Protein AF-X0XI39-F1 (afdb_monomer_lite)

pLDDT: mean 71.96, std 22.06, range [30.84, 98.38]

Secondary structure (DSSP, 8-state):
-HHHIIIIIHHHHHHHHHHHHHHHHHHHHHHHHHHS------------------------TTGGGS---------------GGGGSSS--TTTTTTTT----TT-----PPP--------------------S------------TTEE-STT--EE-SEEEEEEE-SGGGGGGHHHHHHHHHHHHHHS-TTSEEEEEEEEE--STT-PEEEEES-SS-EE--HHHHHHHHHHHHT----S---GGG--

Foldseek 3Di:
DVVVCVVPVVVVVVVVVVVVVVVVVVVVVVCVVVVPDCPVPPPPPPPPPDPPDVPPPDDDVCVVVVVPVPPVPVPPPPPPPCVVVVDDDDVVVVVPPPPPDDPPDDDDDDDDDDDDDDDDDDDDDDDDDDDDDDDDDPPPDPDPPQAWADAPPDTDHDQEEEAEEELEPVCQVVLVVVLVRVLVRLVRHDQRGWYKYKYWYFQQPPVRDIDIDILDPDTHGSDPVSSVSVNVVSVPDHRHHHDDPVPVD

Radius of gyration: 29.79 Å; chains: 1; bounding box: 85×68×78 Å

Structure (mmCIF, N/CA/C/O backbone):
data_AF-X0XI39-F1
#
_entry.id   AF-X0XI39-F1
#
loop_
_atom_site.group_PDB
_atom_site.id
_atom_site.type_symbol
_atom_site.label_atom_id
_atom_site.label_alt_id
_atom_site.label_comp_id
_atom_site.label_asym_id
_atom_site.label_entity_id
_atom_site.label_seq_id
_atom_site.pdbx_PDB_ins_code
_atom_site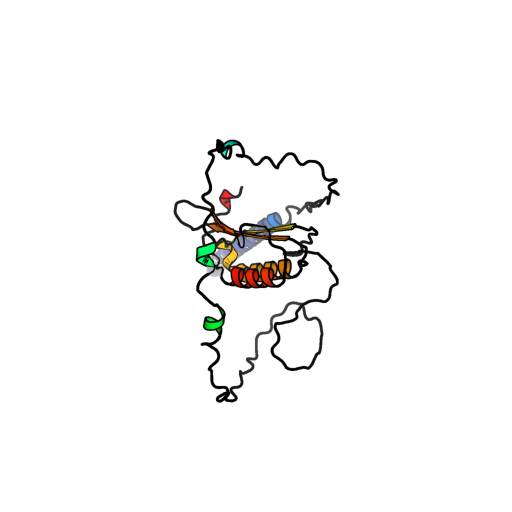.Cartn_x
_atom_site.Cartn_y
_atom_site.Cartn_z
_atom_site.occupancy
_atom_site.B_iso_or_equiv
_atom_site.auth_seq_id
_atom_site.auth_comp_id
_atom_site.auth_asym_id
_atom_site.auth_atom_id
_atom_site.pdbx_PDB_model_num
ATOM 1 N N . TYR A 1 1 ? 44.588 -16.124 -50.794 1.00 80.12 1 TYR A N 1
ATOM 2 C CA . TYR A 1 1 ? 44.689 -16.189 -49.322 1.00 80.12 1 TYR A CA 1
ATOM 3 C C . TYR A 1 1 ? 44.607 -14.802 -48.668 1.00 80.12 1 TYR A C 1
ATOM 5 O O . TYR A 1 1 ? 43.645 -14.552 -47.959 1.00 80.12 1 TYR A O 1
ATOM 13 N N . ILE A 1 2 ? 45.507 -13.855 -48.981 1.00 90.25 2 ILE A N 1
ATOM 14 C CA . ILE A 1 2 ? 45.546 -12.505 -48.362 1.00 90.25 2 ILE A CA 1
ATOM 15 C C . ILE A 1 2 ? 44.236 -11.701 -48.511 1.00 90.25 2 ILE A C 1
ATOM 17 O O . ILE A 1 2 ? 43.760 -11.110 -47.549 1.00 90.25 2 ILE A O 1
ATOM 21 N N . ARG A 1 3 ? 43.596 -11.725 -49.689 1.00 88.12 3 ARG A N 1
ATOM 22 C CA . ARG A 1 3 ? 42.302 -11.048 -49.915 1.00 88.12 3 ARG A CA 1
ATOM 23 C C . ARG A 1 3 ? 41.178 -11.566 -49.011 1.00 88.12 3 ARG A C 1
ATOM 25 O O . ARG A 1 3 ? 40.419 -10.774 -48.474 1.00 88.12 3 ARG A O 1
ATOM 32 N N . TRP A 1 4 ? 41.091 -12.883 -48.825 1.00 91.69 4 TRP A N 1
ATOM 33 C CA . TRP A 1 4 ? 40.069 -13.495 -47.970 1.00 91.69 4 TRP A CA 1
ATOM 34 C C . TRP A 1 4 ? 40.275 -13.104 -46.502 1.00 91.69 4 TRP A C 1
ATOM 36 O O . TRP A 1 4 ? 39.329 -12.728 -45.816 1.00 91.69 4 TRP A O 1
ATOM 46 N N . LEU A 1 5 ? 41.535 -13.084 -46.061 1.00 90.19 5 LEU A N 1
ATOM 47 C CA . LEU A 1 5 ? 41.907 -12.679 -44.710 1.00 90.19 5 LEU A CA 1
ATOM 48 C C . LEU A 1 5 ? 41.582 -11.201 -44.430 1.00 90.19 5 LEU A C 1
ATOM 50 O O . LEU A 1 5 ? 41.090 -10.886 -43.352 1.00 90.19 5 LEU A O 1
ATOM 54 N N . MET A 1 6 ? 41.772 -10.305 -45.405 1.00 92.75 6 MET A N 1
ATOM 55 C CA . MET A 1 6 ? 41.402 -8.891 -45.249 1.00 92.75 6 MET A CA 1
ATOM 56 C C . MET A 1 6 ? 39.886 -8.662 -45.246 1.00 92.75 6 MET A C 1
ATOM 58 O O . MET A 1 6 ? 39.400 -7.877 -44.438 1.00 92.75 6 MET A O 1
ATOM 62 N N . HIS A 1 7 ? 39.129 -9.346 -46.109 1.00 93.31 7 HIS A N 1
ATOM 63 C CA . HIS A 1 7 ? 37.682 -9.123 -46.207 1.00 93.31 7 HIS A CA 1
ATOM 64 C C . HIS A 1 7 ? 36.876 -9.777 -45.082 1.00 93.31 7 HIS A C 1
ATOM 66 O O . HIS A 1 7 ? 35.808 -9.271 -44.758 1.00 93.31 7 HIS A O 1
ATOM 72 N N . LEU A 1 8 ? 37.367 -10.867 -44.483 1.00 94.12 8 LEU A N 1
ATOM 73 C CA . LEU A 1 8 ? 36.652 -11.564 -43.409 1.00 94.12 8 LEU A CA 1
ATOM 74 C C . LEU A 1 8 ? 37.258 -11.303 -42.023 1.00 94.12 8 LEU A C 1
ATOM 76 O O . LEU A 1 8 ? 36.530 -11.083 -41.059 1.00 94.12 8 LEU A O 1
ATOM 80 N N . GLY A 1 9 ? 38.589 -11.301 -41.919 1.00 94.00 9 GLY A N 1
ATOM 81 C CA . GLY A 1 9 ? 39.289 -11.194 -40.639 1.00 94.00 9 GLY A CA 1
ATOM 82 C C . GLY A 1 9 ? 39.138 -9.822 -39.993 1.00 94.00 9 GLY A C 1
ATOM 83 O O . GLY A 1 9 ? 38.834 -9.733 -38.806 1.00 94.00 9 GLY A O 1
ATOM 84 N N . VAL A 1 10 ? 39.299 -8.749 -40.771 1.00 94.94 10 VAL A N 1
ATOM 85 C CA . VAL A 1 10 ? 39.196 -7.372 -40.264 1.00 94.94 10 VAL A CA 1
ATOM 86 C C . VAL A 1 10 ? 37.808 -7.063 -39.682 1.00 94.94 10 VAL A C 1
ATOM 88 O O . VAL A 1 10 ? 37.757 -6.690 -38.509 1.00 94.94 10 VAL A O 1
ATOM 91 N N . PRO A 1 11 ? 36.678 -7.249 -40.399 1.00 96.56 11 PRO A N 1
ATOM 92 C CA . PRO A 1 11 ? 35.364 -6.941 -39.829 1.00 96.56 11 PRO A CA 1
ATOM 93 C C . PRO A 1 11 ? 35.007 -7.844 -38.644 1.00 96.56 11 PRO A C 1
ATOM 95 O O . PRO A 1 11 ? 34.415 -7.363 -37.679 1.00 96.56 11 PRO A O 1
ATOM 98 N N . LEU A 1 12 ? 35.416 -9.120 -38.663 1.00 96.56 12 LEU A N 1
ATOM 99 C CA . LEU A 1 12 ? 35.214 -10.024 -37.529 1.00 96.56 12 LEU A CA 1
ATOM 100 C C . LEU A 1 12 ? 35.964 -9.533 -36.283 1.00 96.56 12 LEU A C 1
ATOM 102 O O . LEU A 1 12 ? 35.394 -9.495 -35.195 1.00 96.56 12 LEU A O 1
ATOM 106 N N . SER A 1 13 ? 37.217 -9.107 -36.449 1.00 95.88 13 SER A N 1
ATOM 107 C CA . SER A 1 13 ? 38.059 -8.623 -35.347 1.00 95.88 13 SER A CA 1
ATOM 108 C C . SER A 1 13 ? 37.501 -7.330 -34.749 1.00 95.88 13 SER A C 1
ATOM 110 O O . SER A 1 13 ? 37.429 -7.190 -33.529 1.00 95.88 13 SER A O 1
ATOM 112 N N . VAL A 1 14 ? 37.040 -6.410 -35.605 1.00 97.19 14 VAL A N 1
ATOM 113 C CA . VAL A 1 14 ? 36.366 -5.174 -35.180 1.00 97.19 14 VAL A CA 1
ATOM 114 C C . VAL A 1 14 ? 35.073 -5.493 -34.429 1.00 97.19 14 VAL A C 1
ATOM 116 O O . VAL A 1 14 ? 34.860 -4.962 -33.342 1.00 97.19 14 VAL A O 1
ATOM 119 N N . SER A 1 15 ? 34.241 -6.398 -34.954 1.00 97.31 15 SER A N 1
ATOM 120 C CA . SER A 1 15 ? 32.991 -6.805 -34.302 1.00 97.31 15 SER A CA 1
ATOM 121 C C . SER A 1 15 ? 33.239 -7.387 -32.910 1.00 97.31 15 SER A C 1
ATOM 123 O O . SER A 1 15 ? 32.591 -6.974 -31.948 1.00 97.31 15 SER A O 1
ATOM 125 N N . ILE A 1 16 ? 34.205 -8.302 -32.774 1.00 97.88 16 ILE A N 1
ATOM 126 C CA . ILE A 1 16 ? 34.577 -8.881 -31.476 1.00 97.88 16 ILE A CA 1
ATOM 127 C C . ILE A 1 16 ? 35.056 -7.780 -30.519 1.00 97.88 16 ILE A C 1
ATOM 129 O O . ILE A 1 16 ? 34.603 -7.731 -29.376 1.00 97.88 16 ILE A O 1
ATOM 133 N N . GLY A 1 17 ? 35.902 -6.858 -30.990 1.00 97.75 17 GLY A N 1
ATOM 134 C CA . GLY A 1 17 ? 36.392 -5.736 -30.186 1.00 97.75 17 GLY A CA 1
ATOM 135 C C . GLY A 1 17 ? 35.272 -4.841 -29.645 1.00 97.75 17 GLY A C 1
ATOM 136 O O . GLY A 1 17 ? 35.273 -4.503 -28.461 1.00 97.75 17 GLY A O 1
ATOM 137 N N . VAL A 1 18 ? 34.277 -4.515 -30.477 1.00 98.19 18 VAL A N 1
ATOM 138 C CA . VAL A 1 18 ? 33.109 -3.714 -30.068 1.00 98.19 18 VAL A CA 1
ATOM 139 C C . VAL A 1 18 ? 32.298 -4.423 -28.981 1.00 98.19 18 VAL A C 1
ATOM 141 O O . VAL A 1 18 ? 31.927 -3.795 -27.991 1.00 98.19 18 VAL A O 1
ATOM 144 N N . HIS A 1 19 ? 32.056 -5.729 -29.120 1.00 98.00 19 HIS A N 1
ATOM 145 C CA . HIS A 1 19 ? 31.280 -6.479 -28.129 1.00 98.00 19 HIS A CA 1
ATOM 146 C C . HIS A 1 19 ? 32.016 -6.597 -26.793 1.00 98.00 19 HIS A C 1
ATOM 148 O O . HIS A 1 19 ? 31.404 -6.399 -25.746 1.00 98.00 19 HIS A O 1
ATOM 154 N N . VAL A 1 20 ? 33.327 -6.859 -26.810 1.00 98.00 20 VAL A N 1
ATOM 155 C CA . VAL A 1 20 ? 34.139 -6.916 -25.583 1.00 98.00 20 VAL A CA 1
ATOM 156 C C . VAL A 1 20 ? 34.113 -5.572 -24.849 1.00 98.00 20 VAL A C 1
ATOM 158 O O . VAL A 1 20 ? 33.917 -5.546 -23.634 1.00 98.00 20 VAL A O 1
ATOM 161 N N . LEU A 1 21 ? 34.234 -4.455 -25.576 1.00 97.88 21 LEU A N 1
ATOM 162 C CA . LEU A 1 21 ? 34.123 -3.114 -24.994 1.00 97.88 21 LEU A CA 1
ATOM 163 C C . LEU A 1 21 ? 32.738 -2.847 -24.396 1.00 97.88 21 LEU A C 1
ATOM 165 O O . LEU A 1 21 ? 32.645 -2.319 -23.288 1.00 97.88 21 LEU A O 1
ATOM 169 N N . LEU A 1 22 ? 31.668 -3.236 -25.093 1.00 97.62 22 LEU A N 1
ATOM 170 C CA . LEU A 1 22 ? 30.298 -3.074 -24.607 1.00 97.62 22 LEU A CA 1
ATOM 171 C C . LEU A 1 22 ? 30.056 -3.879 -23.320 1.00 97.62 22 LEU A C 1
ATOM 173 O O . LEU A 1 22 ? 29.522 -3.341 -22.351 1.00 97.62 22 LEU A O 1
ATOM 177 N N . PHE A 1 23 ? 30.502 -5.137 -23.275 1.00 97.62 23 PHE A N 1
ATOM 178 C CA . PHE A 1 23 ? 30.409 -5.969 -22.073 1.00 97.62 23 PHE A CA 1
ATOM 179 C C . PHE A 1 23 ? 31.204 -5.385 -20.902 1.00 97.62 23 PHE A C 1
ATOM 181 O O . PHE A 1 23 ? 30.680 -5.318 -19.790 1.00 97.62 23 PHE A O 1
ATOM 188 N N . ALA A 1 24 ? 32.431 -4.912 -21.138 1.00 97.12 24 ALA A N 1
ATOM 189 C CA . ALA A 1 24 ? 33.240 -4.270 -20.102 1.00 97.12 24 ALA A CA 1
ATOM 190 C C . ALA A 1 24 ? 32.570 -2.996 -19.558 1.00 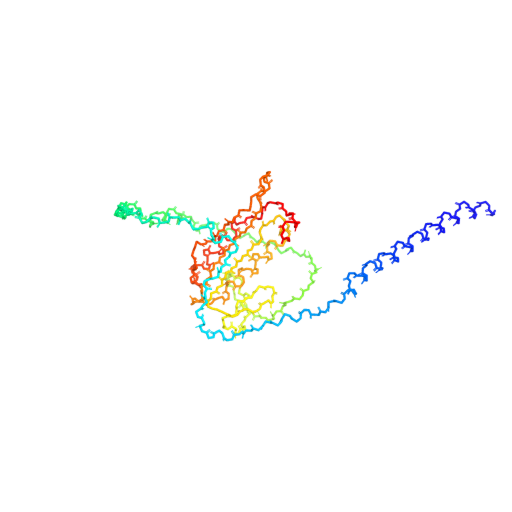97.12 24 ALA A C 1
ATOM 192 O O . ALA A 1 24 ? 32.535 -2.781 -18.346 1.00 97.12 24 ALA A O 1
ATOM 193 N N . PHE A 1 25 ? 31.983 -2.180 -20.437 1.00 97.62 25 PHE A N 1
ATOM 194 C CA . PHE A 1 25 ? 31.249 -0.979 -20.044 1.00 97.62 25 PHE A CA 1
ATOM 195 C C . PHE A 1 25 ? 30.010 -1.304 -19.197 1.00 97.62 25 PHE A C 1
ATOM 197 O O . PHE A 1 25 ? 29.793 -0.678 -18.159 1.00 97.62 25 PHE A O 1
ATOM 204 N N . LEU A 1 26 ? 29.217 -2.303 -19.597 1.00 96.56 26 LEU A N 1
ATOM 205 C CA . LEU A 1 26 ? 28.042 -2.744 -18.838 1.00 96.56 26 LEU A CA 1
ATOM 206 C C . LEU A 1 26 ? 28.424 -3.340 -17.479 1.00 96.56 26 LEU A C 1
ATOM 208 O O . LEU A 1 26 ? 27.746 -3.072 -16.486 1.00 96.56 26 LEU A O 1
ATOM 212 N N . ALA A 1 27 ? 29.522 -4.095 -17.410 1.00 95.75 27 ALA A N 1
ATOM 213 C CA . ALA A 1 27 ? 30.044 -4.627 -16.155 1.00 95.75 27 ALA A CA 1
ATOM 214 C C . ALA A 1 27 ? 30.489 -3.501 -15.208 1.00 95.75 27 ALA A C 1
ATOM 216 O O . ALA A 1 27 ? 30.110 -3.507 -14.039 1.00 95.75 27 ALA A O 1
ATOM 217 N N . LEU A 1 28 ? 31.210 -2.495 -15.717 1.00 95.81 28 LEU A N 1
ATOM 218 C CA . LEU A 1 28 ? 31.608 -1.311 -14.946 1.00 95.81 28 LEU A CA 1
ATOM 219 C C . LEU A 1 28 ? 30.397 -0.521 -14.437 1.00 95.81 28 LEU A C 1
ATOM 221 O O . LEU A 1 28 ? 30.361 -0.138 -13.270 1.00 95.81 28 LEU A O 1
ATOM 225 N N . ARG A 1 29 ? 29.385 -0.306 -15.284 1.00 94.69 29 ARG A N 1
ATOM 226 C CA . ARG A 1 29 ? 28.146 0.378 -14.883 1.00 94.69 29 ARG A CA 1
ATOM 227 C C . ARG A 1 29 ? 27.365 -0.404 -13.836 1.00 94.69 29 ARG A C 1
ATOM 229 O O . ARG A 1 29 ? 26.907 0.188 -12.867 1.00 94.69 29 ARG A O 1
ATOM 236 N N . SER A 1 30 ? 27.263 -1.720 -13.997 1.00 91.38 30 SER A N 1
ATOM 237 C CA . SER A 1 30 ? 26.616 -2.587 -13.008 1.00 91.38 30 SER A CA 1
ATOM 238 C C . SER A 1 30 ? 27.372 -2.539 -11.681 1.00 91.38 30 SER A C 1
ATOM 240 O O . SER A 1 30 ? 26.764 -2.354 -10.633 1.00 91.38 30 SER A O 1
ATOM 242 N N . TRP A 1 31 ? 28.707 -2.599 -11.716 1.00 91.75 31 TRP A N 1
ATOM 243 C CA . TRP A 1 31 ? 29.532 -2.465 -10.518 1.00 91.75 31 TRP A CA 1
ATOM 244 C C . TRP A 1 31 ? 29.345 -1.113 -9.831 1.00 91.75 31 TRP A C 1
ATOM 246 O O . TRP A 1 31 ? 29.318 -1.068 -8.613 1.00 91.75 31 TRP A O 1
ATOM 256 N N . GLN A 1 32 ? 29.184 -0.006 -10.558 1.00 89.75 32 GLN A N 1
ATOM 257 C CA . GLN A 1 32 ? 28.913 1.295 -9.930 1.00 89.75 32 GLN A CA 1
ATOM 258 C C . GLN A 1 32 ? 27.580 1.317 -9.173 1.00 89.75 32 GLN A C 1
ATOM 260 O O . GLN A 1 32 ? 27.495 1.949 -8.126 1.00 89.75 32 GLN A O 1
ATOM 265 N N . VAL A 1 33 ? 26.566 0.605 -9.671 1.00 84.75 33 VAL A N 1
ATOM 266 C CA . VAL A 1 33 ? 25.262 0.489 -9.001 1.00 84.75 33 VAL A CA 1
ATOM 267 C C . VAL A 1 33 ? 25.350 -0.389 -7.750 1.00 84.75 33 VAL A C 1
ATOM 269 O O . VAL A 1 33 ? 24.736 -0.065 -6.743 1.00 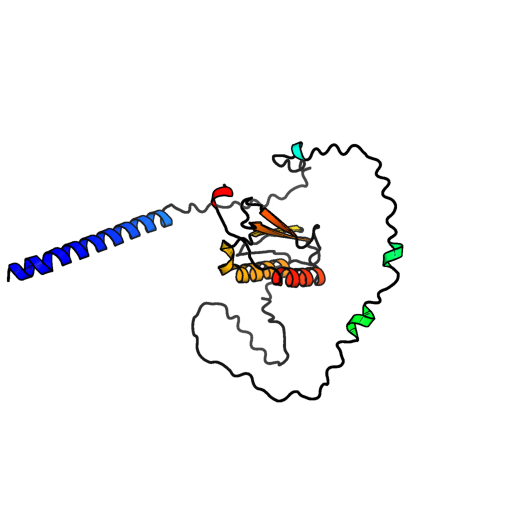84.75 33 VAL A O 1
ATOM 272 N N . PHE A 1 34 ? 26.123 -1.478 -7.790 1.00 81.44 34 PHE A N 1
ATOM 273 C CA . PHE A 1 34 ? 26.242 -2.410 -6.657 1.00 81.44 34 PHE A CA 1
ATOM 274 C C . PHE A 1 34 ? 27.358 -2.065 -5.660 1.00 81.44 34 PHE A C 1
ATOM 276 O O . PHE A 1 34 ? 27.317 -2.494 -4.512 1.00 81.44 34 PHE A O 1
ATOM 283 N N . GLY A 1 35 ? 28.388 -1.359 -6.116 1.00 78.06 35 GLY A N 1
ATOM 284 C CA . GLY A 1 35 ? 29.613 -1.048 -5.380 1.00 78.06 35 GLY A CA 1
ATOM 285 C C . GLY A 1 35 ? 29.630 0.351 -4.777 1.00 78.06 35 GLY A C 1
ATOM 286 O O . GLY A 1 35 ? 30.525 0.645 -3.987 1.00 78.06 35 GLY A O 1
ATOM 287 N N . GLY A 1 36 ? 28.650 1.202 -5.106 1.00 75.44 36 GLY A N 1
ATOM 288 C CA . GLY A 1 36 ? 28.244 2.258 -4.188 1.00 75.44 36 GLY A CA 1
ATOM 289 C C . GLY A 1 36 ? 27.765 1.546 -2.939 1.00 75.44 36 GLY A C 1
ATOM 290 O O . GLY A 1 36 ? 26.687 0.961 -2.957 1.00 75.44 36 GLY A O 1
ATOM 291 N N . GLY A 1 37 ? 28.641 1.463 -1.936 1.00 57.31 37 GLY A N 1
ATOM 292 C CA . GLY A 1 37 ? 28.355 0.773 -0.697 1.00 57.31 37 GLY A CA 1
ATOM 293 C C . GLY A 1 37 ? 26.983 1.216 -0.233 1.00 57.31 37 GLY A C 1
ATOM 294 O O . GLY A 1 37 ? 26.764 2.395 0.028 1.00 57.31 37 GLY A O 1
ATOM 295 N N . LEU A 1 38 ? 26.066 0.259 -0.152 1.00 55.28 38 LEU A N 1
ATOM 296 C CA . LEU A 1 38 ? 25.065 0.319 0.884 1.00 55.28 38 LEU A CA 1
ATOM 297 C C . LEU A 1 38 ? 25.903 0.298 2.166 1.00 55.28 38 LEU A C 1
ATOM 299 O O . LEU A 1 38 ? 26.181 -0.773 2.703 1.00 55.28 38 LEU A O 1
ATOM 303 N N . GLU A 1 39 ? 26.393 1.465 2.610 1.00 58.81 39 GLU A N 1
ATOM 304 C CA . GLU A 1 39 ? 26.408 1.699 4.044 1.00 58.81 39 GLU A CA 1
ATOM 305 C C . GLU A 1 39 ? 25.004 1.266 4.442 1.00 58.81 39 GLU A C 1
ATOM 307 O O . GLU A 1 39 ? 24.038 1.782 3.867 1.00 58.81 39 GLU A O 1
ATOM 312 N N . PRO A 1 40 ? 24.857 0.179 5.218 1.00 56.81 40 PRO A N 1
ATOM 313 C CA . PRO A 1 40 ? 23.564 -0.085 5.789 1.00 56.81 40 PRO A CA 1
ATOM 314 C C . PRO A 1 40 ? 23.260 1.214 6.514 1.00 56.81 40 PRO A C 1
ATOM 316 O O . PRO A 1 40 ? 23.933 1.528 7.492 1.00 56.81 40 PRO A O 1
ATOM 319 N N . ASP A 1 41 ? 22.337 2.008 5.969 1.00 49.78 41 ASP A N 1
ATOM 320 C CA . ASP A 1 41 ? 21.613 2.971 6.764 1.00 49.78 41 ASP A CA 1
ATOM 321 C C . ASP A 1 41 ? 21.070 2.088 7.880 1.00 49.78 41 ASP A C 1
ATOM 323 O O . ASP A 1 41 ? 20.123 1.313 7.697 1.00 49.78 41 ASP A O 1
ATOM 327 N N . GLU A 1 42 ? 21.793 2.060 8.999 1.00 43.56 42 GLU A N 1
ATOM 328 C CA . GLU A 1 42 ? 21.267 1.604 10.256 1.00 43.56 42 GLU A CA 1
ATOM 329 C C . GLU A 1 42 ? 20.111 2.561 10.471 1.00 43.56 42 GLU A C 1
ATOM 331 O O . GLU A 1 42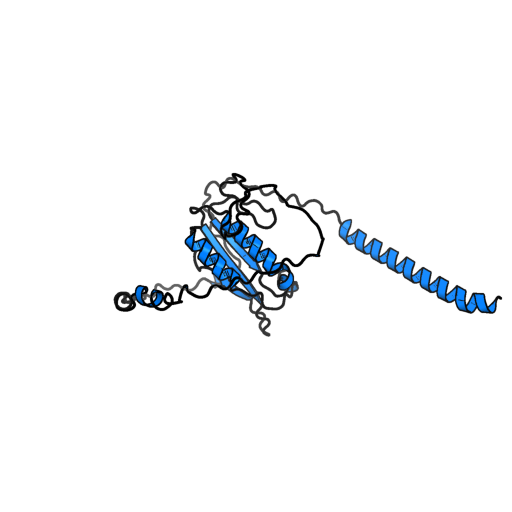 ? 20.264 3.678 10.955 1.00 43.56 42 GLU A O 1
ATOM 336 N N . TYR A 1 43 ? 18.939 2.145 9.998 1.00 52.91 43 TYR A N 1
ATOM 337 C CA . TYR A 1 43 ? 17.689 2.692 10.451 1.00 52.91 43 TYR A CA 1
ATOM 338 C C . TYR A 1 43 ? 17.658 2.334 11.930 1.00 52.91 43 TYR A C 1
ATOM 340 O O . TYR A 1 43 ? 17.180 1.266 12.325 1.00 52.91 43 TYR A O 1
ATOM 348 N N . GLU A 1 44 ? 18.260 3.199 12.739 1.00 37.47 44 GLU A N 1
ATOM 349 C CA . GLU A 1 44 ? 18.098 3.210 14.172 1.00 37.47 44 GLU A CA 1
ATOM 350 C C . GLU A 1 44 ? 16.633 3.574 14.393 1.00 37.47 44 GLU A C 1
ATOM 352 O O . GLU A 1 44 ? 16.225 4.731 14.461 1.00 37.47 44 GLU A O 1
ATOM 357 N N . VAL A 1 45 ? 15.792 2.541 14.379 1.00 49.47 45 VAL A N 1
ATOM 358 C CA . VAL A 1 45 ? 14.419 2.632 14.848 1.00 49.47 45 VAL A CA 1
ATOM 359 C C . VAL A 1 45 ? 14.532 2.734 16.362 1.00 49.47 45 VAL A C 1
ATOM 361 O O . VAL A 1 45 ? 14.382 1.746 17.082 1.00 49.47 45 VAL A O 1
ATOM 364 N N . GLU A 1 46 ? 14.871 3.928 16.842 1.00 55.09 46 GLU A N 1
ATOM 365 C CA . GLU A 1 46 ? 14.770 4.263 18.250 1.00 55.09 46 GLU A CA 1
ATOM 366 C C . GLU A 1 46 ? 13.277 4.256 18.586 1.00 55.09 46 GLU A C 1
ATOM 368 O O . GLU A 1 46 ? 12.526 5.186 18.291 1.00 55.09 46 GLU A O 1
ATOM 373 N N . ILE A 1 47 ? 12.811 3.146 19.155 1.00 54.03 47 ILE A N 1
ATOM 374 C CA . ILE A 1 47 ? 11.515 3.102 19.822 1.00 54.03 47 ILE A CA 1
ATOM 375 C C . ILE A 1 47 ? 11.720 3.868 21.125 1.00 54.03 47 ILE A C 1
ATOM 377 O O . ILE A 1 47 ? 12.004 3.279 22.166 1.00 54.03 47 ILE A O 1
ATOM 381 N N . THR A 1 48 ? 11.658 5.196 21.057 1.00 47.38 48 THR A N 1
ATOM 382 C CA . THR A 1 48 ? 11.653 6.018 22.259 1.00 47.38 48 THR A CA 1
ATOM 383 C C . THR A 1 48 ? 10.385 5.657 23.025 1.00 47.38 48 THR A C 1
ATOM 385 O O . THR A 1 48 ? 9.279 5.792 22.493 1.00 47.38 48 THR A O 1
ATOM 388 N N . ASP A 1 49 ? 10.529 5.180 24.264 1.00 55.03 49 ASP A N 1
ATOM 389 C CA . ASP A 1 49 ? 9.422 5.116 25.215 1.00 55.03 49 ASP A CA 1
ATOM 390 C C . ASP A 1 49 ? 8.923 6.550 25.398 1.00 55.03 49 ASP A C 1
ATOM 392 O O . ASP A 1 49 ? 9.462 7.341 26.179 1.00 55.03 49 ASP A O 1
ATOM 396 N N . ALA A 1 50 ? 7.927 6.921 24.596 1.00 49.34 50 ALA A N 1
ATOM 397 C CA . ALA A 1 50 ? 7.267 8.200 24.688 1.00 49.34 50 ALA A CA 1
ATOM 398 C C . ALA A 1 50 ? 6.537 8.224 26.033 1.00 49.34 50 ALA A C 1
ATOM 400 O O . ALA A 1 50 ? 5.375 7.839 26.155 1.00 49.34 50 ALA A O 1
ATOM 401 N N . THR A 1 51 ? 7.226 8.716 27.064 1.00 61.41 51 THR A N 1
ATOM 402 C CA . THR A 1 51 ? 6.539 9.491 28.095 1.00 61.41 51 THR A CA 1
ATOM 403 C C . THR A 1 51 ? 5.613 10.453 27.347 1.00 61.41 51 THR A C 1
ATOM 405 O O . THR A 1 51 ? 6.091 11.079 26.396 1.00 61.41 51 THR A O 1
ATOM 408 N N . PRO A 1 52 ? 4.305 10.527 27.671 1.00 56.19 52 PRO A N 1
ATOM 409 C CA . PRO A 1 52 ? 3.376 11.444 27.021 1.00 56.19 52 PRO A CA 1
ATOM 410 C C . PRO A 1 52 ? 3.851 12.878 27.253 1.00 56.19 52 PRO A C 1
ATOM 412 O O . PRO A 1 52 ? 3.468 13.546 28.209 1.00 56.19 52 PRO A O 1
ATOM 415 N N . ARG A 1 53 ? 4.778 13.333 26.421 1.00 55.69 53 ARG A N 1
ATOM 416 C CA . ARG A 1 53 ? 5.162 14.723 26.318 1.00 55.69 53 ARG A CA 1
ATOM 417 C C . ARG A 1 53 ? 3.989 15.360 25.599 1.00 55.69 53 ARG A C 1
ATOM 419 O O . ARG A 1 53 ? 3.555 14.815 24.586 1.00 55.69 53 ARG A O 1
ATOM 426 N N . GLU A 1 54 ? 3.444 16.443 26.144 1.00 58.25 54 GLU A N 1
ATOM 427 C CA . GLU A 1 54 ? 2.528 17.306 25.400 1.00 58.25 54 GLU A CA 1
ATOM 428 C C . GLU A 1 54 ? 3.225 17.651 24.088 1.00 58.25 54 GLU A C 1
ATOM 430 O O . GLU A 1 54 ? 4.167 18.442 24.045 1.00 58.25 54 GLU A O 1
ATOM 435 N N . VAL A 1 55 ? 2.853 16.936 23.031 1.00 54.88 55 VAL A N 1
ATOM 436 C CA . VAL A 1 55 ? 3.347 17.207 21.698 1.00 54.88 55 VAL A CA 1
ATOM 437 C C . VAL A 1 55 ? 2.606 18.478 21.331 1.00 54.88 55 VAL A C 1
ATOM 439 O O . VAL A 1 55 ? 1.395 18.431 21.107 1.00 54.88 55 VAL A O 1
ATOM 442 N N . GLU A 1 56 ? 3.299 19.621 21.360 1.00 65.25 56 GLU A N 1
ATOM 443 C CA . GLU A 1 56 ? 2.838 20.798 20.624 1.00 65.25 56 GLU A CA 1
ATOM 444 C C . GLU A 1 56 ? 2.391 20.281 19.258 1.00 65.25 56 GLU A C 1
ATOM 446 O O . GLU A 1 56 ? 3.165 19.591 18.586 1.00 65.25 56 GLU A O 1
ATOM 451 N N . GLY A 1 57 ? 1.111 20.490 18.934 1.00 67.44 57 GLY A N 1
ATOM 452 C CA . GLY A 1 57 ? 0.462 19.878 17.780 1.00 67.44 57 GLY A CA 1
ATOM 453 C C . GLY A 1 57 ? 1.368 19.944 16.558 1.00 67.44 57 GLY A C 1
ATOM 454 O O . GLY A 1 57 ? 2.021 20.955 16.319 1.00 67.44 57 GLY A O 1
ATOM 455 N N . LEU A 1 58 ? 1.466 18.826 15.842 1.00 64.62 58 LEU A N 1
ATOM 456 C CA . LEU A 1 58 ? 2.331 18.661 14.683 1.00 64.62 58 LEU A CA 1
ATOM 457 C C . LEU A 1 58 ? 2.088 19.811 13.686 1.00 64.62 58 LEU A C 1
ATOM 459 O O . LEU A 1 58 ? 1.087 19.807 12.971 1.00 64.62 58 LEU A O 1
ATOM 463 N N . LYS A 1 59 ? 2.983 20.807 13.674 1.00 69.00 59 LYS A N 1
ATOM 464 C CA . LYS A 1 59 ? 2.868 22.000 12.826 1.00 69.00 59 LYS A CA 1
ATOM 465 C C . LYS A 1 59 ? 3.268 21.638 11.406 1.00 69.00 59 LYS A C 1
ATOM 467 O O . LYS A 1 59 ? 4.455 21.548 11.086 1.00 69.00 59 LYS A O 1
ATOM 472 N N . TRP A 1 60 ? 2.285 21.379 10.552 1.00 74.06 60 TRP A N 1
ATOM 473 C CA . TRP A 1 60 ? 2.543 21.084 9.147 1.00 74.06 60 TRP A CA 1
ATOM 474 C C . TRP A 1 60 ? 2.844 22.381 8.378 1.00 74.06 60 TRP A C 1
ATOM 476 O O . TRP A 1 60 ? 2.198 23.405 8.622 1.00 74.06 60 TRP A O 1
ATOM 486 N N . PRO A 1 61 ? 3.791 22.374 7.420 1.00 68.19 61 PRO A N 1
ATOM 487 C CA . PRO A 1 61 ? 4.010 23.512 6.534 1.00 68.19 61 PRO A CA 1
ATOM 488 C C . PRO A 1 61 ? 2.702 23.878 5.816 1.00 68.19 61 PRO A C 1
ATOM 490 O O . PRO A 1 61 ? 2.176 23.082 5.044 1.00 68.19 61 PRO A O 1
ATOM 493 N N . GLY A 1 62 ? 2.161 25.066 6.098 1.00 70.38 62 GLY A N 1
ATOM 494 C CA . GLY A 1 62 ? 0.864 25.512 5.570 1.00 70.38 62 GLY A CA 1
ATOM 495 C C . GLY A 1 62 ? -0.302 25.492 6.565 1.00 70.38 62 GLY A C 1
ATOM 496 O O . GLY A 1 62 ? -1.410 25.823 6.166 1.00 70.38 62 GLY A O 1
ATOM 497 N N . GLU A 1 63 ? -0.085 25.181 7.848 1.00 75.19 63 GLU A N 1
ATOM 498 C CA . GLU A 1 63 ? -1.120 25.276 8.900 1.00 75.19 63 GLU A CA 1
ATOM 499 C C . GLU A 1 63 ? -1.810 26.655 8.937 1.00 75.19 63 GLU A C 1
ATOM 501 O O . GLU A 1 63 ? -3.025 26.738 9.062 1.00 75.19 63 GLU A O 1
ATOM 506 N N . HIS A 1 64 ? -1.061 27.731 8.681 1.00 72.50 64 HIS A N 1
ATOM 507 C CA . HIS A 1 64 ? -1.588 29.098 8.573 1.00 72.50 64 HIS A CA 1
ATOM 508 C C . HIS A 1 64 ? -2.563 29.317 7.401 1.00 72.50 64 HIS A C 1
ATOM 510 O O . HIS A 1 64 ? -3.265 30.321 7.376 1.00 72.50 64 HIS A O 1
ATOM 516 N N . LEU A 1 65 ? -2.604 28.418 6.411 1.00 70.19 65 LEU A N 1
ATOM 517 C CA . LEU A 1 65 ? -3.568 28.478 5.304 1.00 70.19 65 LEU A CA 1
ATOM 518 C C . LEU A 1 65 ? -4.900 27.805 5.659 1.00 70.19 65 LEU A C 1
ATOM 520 O O . LEU A 1 65 ? -5.885 27.994 4.950 1.00 70.19 65 LEU A O 1
ATOM 524 N N . LEU A 1 66 ? -4.920 27.014 6.735 1.00 60.84 66 LEU A N 1
ATOM 525 C CA . LEU A 1 66 ? -6.117 26.405 7.313 1.00 60.84 66 LEU A CA 1
ATOM 526 C C . LEU A 1 66 ? -6.624 27.170 8.536 1.00 60.84 66 LEU A C 1
ATOM 528 O O . LEU A 1 66 ? -7.549 26.691 9.189 1.00 60.84 66 LEU A O 1
ATOM 532 N N . ASP A 1 67 ? -6.079 28.362 8.796 1.00 59.41 67 ASP A N 1
ATOM 533 C CA . ASP A 1 67 ? -6.686 29.372 9.664 1.00 59.41 67 ASP A CA 1
ATOM 534 C C . ASP A 1 67 ? -7.930 29.922 8.942 1.00 59.41 67 ASP A C 1
ATOM 536 O O . ASP A 1 67 ? -8.019 31.067 8.496 1.00 59.41 67 ASP A O 1
ATOM 540 N N . LEU A 1 68 ? -8.876 29.013 8.696 1.00 63.34 68 LEU A N 1
ATOM 541 C CA . LEU A 1 68 ? -10.247 29.349 8.411 1.00 63.34 68 LEU A CA 1
ATOM 542 C C . LEU A 1 68 ? -10.672 30.132 9.640 1.00 63.34 68 LEU A C 1
ATOM 544 O O . LEU A 1 68 ? -10.650 29.586 10.740 1.00 63.34 68 LEU A O 1
ATOM 548 N N . ASP A 1 69 ? -11.001 31.404 9.441 1.00 57.22 69 ASP A N 1
ATOM 549 C CA . ASP A 1 69 ? -11.714 32.215 10.414 1.00 57.22 69 ASP A CA 1
ATOM 550 C C . ASP A 1 69 ? -13.034 31.482 10.683 1.00 57.22 69 ASP A C 1
ATOM 552 O O . ASP A 1 69 ? -14.060 31.732 10.046 1.00 57.22 69 ASP A O 1
ATOM 556 N N . VAL A 1 70 ? -12.986 30.487 11.577 1.00 58.81 70 VAL A N 1
ATOM 557 C CA . VAL A 1 70 ? -14.139 29.916 12.258 1.00 58.81 70 VAL A CA 1
ATOM 558 C C . VAL A 1 70 ? -14.563 31.010 13.224 1.00 58.81 70 VAL A C 1
ATOM 560 O O . VAL A 1 70 ? -14.462 30.890 14.438 1.00 58.81 70 VAL A O 1
ATOM 563 N N . GLN A 1 71 ? -14.994 32.135 12.652 1.00 57.97 71 GLN A N 1
ATOM 564 C CA . GLN A 1 71 ? -15.977 32.978 13.276 1.00 57.97 71 GLN A CA 1
ATOM 565 C C . GLN A 1 71 ? -17.048 31.997 13.712 1.00 57.97 71 GLN A C 1
ATOM 567 O O . GLN A 1 71 ? -17.544 31.235 12.875 1.00 57.97 71 GLN A O 1
ATOM 572 N N . ASP A 1 72 ? -17.301 31.960 15.016 1.00 55.00 72 ASP A N 1
ATOM 573 C CA . ASP A 1 72 ? -18.423 31.282 15.641 1.00 55.00 72 ASP A CA 1
ATOM 574 C C . ASP A 1 72 ? -19.709 31.837 15.009 1.00 55.00 72 ASP A C 1
ATOM 576 O O . ASP A 1 72 ? -20.436 32.649 15.573 1.00 55.00 72 ASP A O 1
ATOM 580 N N . ALA A 1 73 ? -19.961 31.472 13.757 1.00 58.91 73 ALA A N 1
ATOM 581 C CA . ALA A 1 73 ? -21.269 31.493 13.187 1.00 58.91 73 ALA A CA 1
ATOM 582 C C . ALA A 1 73 ? -21.987 30.467 14.042 1.00 58.91 73 ALA A C 1
ATOM 584 O O . ALA A 1 73 ? -21.714 29.268 13.930 1.00 58.91 73 ALA A O 1
ATOM 585 N N . ASP A 1 74 ? -22.832 30.970 14.937 1.00 55.75 74 ASP A N 1
ATOM 586 C CA . ASP A 1 74 ? -23.942 30.253 15.539 1.00 55.75 74 ASP A CA 1
ATOM 587 C C . ASP A 1 74 ? -24.772 29.657 14.393 1.00 55.75 74 ASP A C 1
ATOM 589 O O . ASP A 1 74 ? -25.824 30.154 13.996 1.00 55.75 74 ASP A O 1
ATOM 593 N N . LEU A 1 75 ? -24.239 28.609 13.774 1.00 54.56 75 LEU A N 1
ATOM 594 C CA . LEU A 1 75 ? -24.970 27.723 12.914 1.00 54.56 75 LEU A CA 1
ATOM 595 C C . LEU A 1 75 ? -25.866 26.992 13.899 1.00 54.56 75 LEU A C 1
ATOM 597 O O . LEU A 1 75 ? -25.453 26.014 14.523 1.00 54.56 75 LEU A O 1
ATOM 601 N N . GLU A 1 76 ? -27.076 27.521 14.082 1.00 54.59 76 GLU A N 1
ATOM 602 C CA . GLU A 1 76 ? -28.218 26.744 14.536 1.00 54.59 76 GLU A CA 1
ATOM 603 C C . GLU A 1 76 ? -28.311 25.551 13.584 1.00 54.59 76 GLU A C 1
ATOM 605 O O . GLU A 1 76 ? -28.894 25.611 12.501 1.00 54.59 76 GLU A O 1
ATOM 610 N N . ILE A 1 77 ? -27.619 24.471 13.947 1.00 59.81 77 ILE A N 1
ATOM 611 C CA . ILE A 1 77 ? -27.797 23.175 13.327 1.00 59.81 77 ILE A CA 1
ATOM 612 C C . ILE A 1 77 ? -29.204 22.785 13.741 1.00 59.81 77 ILE A C 1
ATOM 614 O O . ILE A 1 77 ? -29.407 22.263 14.840 1.00 59.81 77 ILE A O 1
ATOM 618 N N . ASP A 1 78 ? -30.167 23.096 12.875 1.00 63.25 78 ASP A N 1
ATOM 619 C CA . ASP A 1 78 ? -31.519 22.577 12.981 1.00 63.25 78 ASP A CA 1
ATOM 620 C C . ASP A 1 78 ? -31.368 21.071 13.228 1.00 63.25 78 ASP A C 1
ATOM 622 O O . ASP A 1 78 ? -30.675 20.402 12.445 1.00 63.25 78 ASP A O 1
ATOM 626 N N . PRO A 1 79 ? -31.879 20.538 14.351 1.00 66.69 79 PRO A N 1
ATOM 627 C CA . PRO A 1 79 ? -31.695 19.146 14.704 1.00 66.69 79 PRO A CA 1
ATOM 628 C C . PRO A 1 79 ? -32.290 18.311 13.580 1.00 66.69 79 PRO A C 1
ATOM 630 O O . PRO A 1 79 ? -33.503 18.154 13.480 1.00 66.69 79 PRO A O 1
ATOM 633 N N . PHE A 1 80 ? -31.408 17.820 12.706 1.00 55.38 80 PHE A N 1
ATOM 634 C CA . PHE A 1 80 ? -31.754 16.986 11.571 1.00 55.38 80 PHE A CA 1
ATOM 635 C C . PHE A 1 80 ? -32.710 15.908 12.073 1.00 55.38 80 PHE A C 1
ATOM 637 O O . PHE A 1 80 ? -32.336 15.106 12.935 1.00 55.38 80 PHE A O 1
ATOM 644 N N . GLU A 1 81 ? -33.946 15.922 11.570 1.00 57.00 81 GLU A N 1
ATOM 645 C CA . GLU A 1 81 ? -34.988 14.976 11.951 1.00 57.00 81 GLU A CA 1
ATOM 646 C C . GLU A 1 81 ? -34.601 13.560 11.499 1.00 57.00 81 GLU A C 1
ATOM 648 O O . GLU A 1 81 ? -35.064 13.030 10.489 1.00 57.00 81 GLU A O 1
ATOM 653 N N . PHE A 1 82 ? -33.756 12.900 12.292 1.00 56.00 82 PHE A N 1
ATOM 654 C CA . PHE A 1 82 ? -33.402 11.486 12.151 1.00 56.00 82 PHE A CA 1
ATOM 655 C C . PHE A 1 82 ? -34.625 10.562 12.289 1.00 56.00 82 PHE A C 1
ATOM 657 O O . PHE A 1 82 ? -34.559 9.374 11.971 1.00 56.00 82 PHE A O 1
ATOM 664 N N . SER A 1 83 ? -35.753 11.112 12.740 1.00 58.44 83 SER A N 1
ATOM 665 C CA . SER A 1 83 ? -37.064 10.479 12.831 1.00 58.44 83 SER A CA 1
ATOM 666 C C . SER A 1 83 ? -37.568 9.973 11.476 1.00 58.44 83 SER A C 1
ATOM 668 O O . SER A 1 83 ? -38.168 8.903 11.423 1.00 58.44 83 SER A O 1
ATOM 670 N N . ALA A 1 84 ? -37.275 10.683 10.379 1.00 59.44 84 ALA A N 1
ATOM 671 C CA . ALA A 1 84 ? -37.759 10.322 9.044 1.00 59.44 84 ALA A CA 1
ATOM 672 C C . ALA A 1 84 ? -37.024 9.120 8.417 1.00 59.44 84 ALA A C 1
ATOM 674 O O . ALA A 1 84 ? -37.511 8.540 7.453 1.00 59.44 84 ALA A O 1
ATOM 675 N N . LEU A 1 85 ? -35.874 8.711 8.967 1.00 56.75 85 LEU A N 1
ATOM 676 C CA . LEU A 1 85 ? -35.121 7.528 8.517 1.00 56.75 85 LEU A CA 1
ATOM 677 C C . LEU A 1 85 ? -35.457 6.255 9.306 1.00 56.75 85 LEU A C 1
ATOM 679 O O . LEU A 1 85 ? -34.924 5.188 9.004 1.00 56.75 85 LEU A O 1
ATOM 683 N N . ARG A 1 86 ? -36.310 6.349 10.333 1.00 57.06 86 ARG A N 1
ATOM 684 C CA . ARG A 1 86 ? -36.683 5.201 11.171 1.00 57.06 86 ARG A CA 1
ATOM 685 C C . ARG A 1 86 ? -37.930 4.470 10.668 1.00 57.06 86 ARG A C 1
ATOM 687 O O . ARG A 1 86 ? -38.148 3.330 11.070 1.00 57.06 86 ARG A O 1
ATOM 694 N N . ASP A 1 87 ? -38.694 5.094 9.777 1.00 59.44 87 ASP A N 1
ATOM 695 C CA . ASP A 1 87 ? -39.894 4.523 9.173 1.00 59.44 87 ASP A CA 1
ATOM 696 C C . ASP A 1 87 ? -39.614 4.112 7.721 1.00 59.44 87 ASP A C 1
ATOM 698 O O . ASP A 1 87 ? -39.503 4.947 6.828 1.00 59.44 87 ASP A O 1
ATOM 702 N N . GLY A 1 88 ? -39.525 2.804 7.478 1.00 57.66 88 GLY A N 1
ATOM 703 C CA . GLY A 1 88 ? -39.769 2.252 6.144 1.00 57.66 88 GLY A CA 1
ATOM 704 C C . GLY A 1 88 ? -38.549 1.779 5.358 1.00 57.66 88 GLY A C 1
ATOM 705 O O . GLY A 1 88 ? -38.258 2.310 4.295 1.00 57.66 88 GLY A O 1
ATOM 706 N N . ALA A 1 89 ? -37.898 0.715 5.828 1.00 57.75 89 ALA A N 1
ATOM 707 C CA . ALA A 1 89 ? -37.432 -0.383 4.974 1.00 57.75 89 ALA A CA 1
ATOM 708 C C . ALA A 1 89 ? -36.908 -1.506 5.876 1.00 57.75 89 ALA A C 1
ATOM 710 O O . ALA A 1 89 ? -35.770 -1.472 6.343 1.00 57.75 89 ALA A O 1
ATOM 711 N N . ASP A 1 90 ? -37.759 -2.493 6.147 1.00 58.47 90 ASP A N 1
ATOM 712 C CA . ASP A 1 90 ? -37.339 -3.731 6.793 1.00 58.47 90 ASP A CA 1
ATOM 713 C C . ASP A 1 90 ? -36.393 -4.474 5.834 1.00 58.47 90 ASP A C 1
ATOM 715 O O . ASP A 1 90 ? -36.815 -5.074 4.844 1.00 58.47 90 ASP A O 1
ATOM 719 N N . LEU A 1 91 ? -35.084 -4.394 6.097 1.00 57.16 91 LEU A N 1
ATOM 720 C CA . LEU A 1 91 ? -34.050 -5.091 5.321 1.00 57.16 91 LEU A CA 1
ATOM 721 C C . LEU A 1 91 ? -34.260 -6.620 5.298 1.00 57.16 91 LEU A C 1
ATOM 723 O O . LEU A 1 91 ? -33.624 -7.305 4.496 1.00 57.16 91 LEU A O 1
ATOM 727 N N . GLY A 1 92 ? -35.133 -7.161 6.158 1.00 59.59 92 GLY A N 1
ATOM 728 C CA . GLY A 1 92 ? -35.498 -8.574 6.186 1.00 59.59 92 GLY A CA 1
ATOM 729 C C . GLY A 1 92 ? -36.233 -9.071 4.936 1.00 59.59 92 GLY A C 1
ATOM 730 O O . GLY A 1 92 ? -36.105 -10.253 4.608 1.00 59.59 92 GLY A O 1
ATOM 731 N N . ASP A 1 93 ? -36.932 -8.197 4.205 1.00 58.53 93 ASP A N 1
ATOM 732 C CA . ASP A 1 93 ? -37.670 -8.598 2.996 1.00 58.53 93 ASP A CA 1
ATOM 733 C C . ASP A 1 93 ? -36.781 -8.697 1.748 1.00 58.53 93 ASP A C 1
ATOM 735 O O . ASP A 1 93 ? -37.052 -9.510 0.868 1.00 58.53 93 ASP A O 1
ATOM 739 N N . LEU A 1 94 ? -35.649 -7.984 1.698 1.00 58.47 94 LEU A N 1
ATOM 740 C CA . LEU A 1 94 ? -34.700 -8.088 0.577 1.00 58.47 94 LEU A CA 1
ATOM 741 C C . LEU A 1 94 ? -33.859 -9.375 0.605 1.00 58.47 94 LEU A C 1
ATOM 743 O O . LEU A 1 94 ? -33.287 -9.756 -0.410 1.00 58.47 94 LEU A O 1
ATOM 747 N N . VAL A 1 95 ? -33.785 -10.065 1.747 1.00 59.56 95 VAL A N 1
ATOM 748 C CA . VAL A 1 95 ? -33.005 -11.310 1.892 1.00 59.56 95 VAL A CA 1
ATOM 749 C C . VAL A 1 95 ? -33.849 -12.556 1.590 1.00 59.56 95 VAL A C 1
ATOM 751 O O . VAL A 1 95 ? -33.303 -13.631 1.342 1.00 59.56 95 VAL A O 1
ATOM 754 N N . ARG A 1 96 ? -35.183 -12.445 1.580 1.00 56.19 96 ARG A N 1
ATOM 755 C CA . ARG A 1 96 ? -36.074 -13.600 1.382 1.00 56.19 96 ARG A CA 1
ATOM 756 C C . ARG A 1 96 ? -36.335 -13.966 -0.078 1.00 56.19 96 ARG A C 1
ATOM 758 O O . ARG A 1 96 ? -36.719 -15.108 -0.318 1.00 56.19 96 ARG A O 1
ATOM 765 N N . ASP A 1 97 ? -36.068 -13.074 -1.030 1.00 51.22 97 ASP A N 1
ATOM 766 C CA . ASP A 1 97 ? -36.401 -13.313 -2.443 1.00 51.22 97 ASP A CA 1
ATOM 767 C C . ASP A 1 97 ? -35.306 -14.057 -3.244 1.00 51.22 97 ASP A C 1
ATOM 769 O O . ASP A 1 97 ? -35.564 -14.555 -4.335 1.00 51.22 97 ASP A O 1
ATOM 773 N N . GLU A 1 98 ? -34.099 -14.250 -2.689 1.00 52.16 98 GLU A N 1
ATOM 774 C CA . GLU A 1 98 ? -33.013 -14.994 -3.368 1.00 52.16 98 GLU A CA 1
ATOM 775 C C . GLU A 1 98 ? -32.854 -16.463 -2.921 1.00 52.16 98 GLU A C 1
ATOM 777 O O . GLU A 1 98 ? -31.994 -17.187 -3.424 1.00 52.16 98 GLU A O 1
ATOM 782 N N . ALA A 1 99 ? -33.697 -16.958 -2.008 1.00 52.22 99 ALA A N 1
ATOM 783 C CA . ALA A 1 99 ? -33.563 -18.302 -1.430 1.00 52.22 99 ALA A CA 1
ATOM 784 C C . ALA A 1 99 ? -34.518 -19.365 -2.021 1.00 52.22 99 ALA A C 1
ATOM 786 O O . ALA A 1 99 ? -34.801 -20.363 -1.358 1.00 52.22 99 ALA A O 1
ATOM 787 N N . SER A 1 100 ? -35.010 -19.191 -3.257 1.00 50.41 100 SER A N 1
ATOM 788 C CA . SER A 1 100 ? -35.865 -20.184 -3.946 1.00 50.41 100 SER A CA 1
ATOM 789 C C . SER A 1 100 ? -35.183 -20.921 -5.112 1.00 50.41 100 SER A C 1
ATOM 791 O O . SER A 1 100 ? -35.828 -21.333 -6.074 1.00 50.41 100 SER A O 1
ATOM 793 N N . LEU A 1 101 ? -33.870 -21.156 -5.033 1.00 55.50 101 LEU A N 1
ATOM 794 C CA . LEU A 1 101 ? -33.191 -22.039 -5.987 1.00 55.50 101 LEU A CA 1
ATOM 795 C C . LEU A 1 101 ? -33.349 -23.514 -5.577 1.00 55.50 101 LEU A C 1
ATOM 797 O O . LEU A 1 101 ? -32.864 -23.958 -4.538 1.00 55.50 101 LEU A O 1
ATOM 801 N N . ASN A 1 102 ? -34.056 -24.259 -6.431 1.00 53.84 102 ASN A N 1
ATOM 802 C CA . ASN A 1 102 ? -34.297 -25.703 -6.378 1.00 53.84 102 ASN A CA 1
ATOM 803 C C . ASN A 1 102 ? -33.023 -26.521 -6.052 1.00 53.84 102 ASN A C 1
ATOM 805 O O . ASN A 1 102 ? -32.071 -26.484 -6.831 1.00 53.84 102 ASN A O 1
ATOM 809 N N . PRO A 1 103 ? -33.012 -27.370 -5.006 1.00 49.31 103 PRO A N 1
ATOM 810 C CA . PRO A 1 103 ? -31.878 -28.248 -4.689 1.00 49.31 103 PRO A CA 1
ATOM 811 C C . PRO A 1 103 ? -31.863 -29.557 -5.514 1.00 49.31 103 PRO A C 1
ATOM 813 O O . PRO A 1 103 ? -31.417 -30.595 -5.030 1.00 49.31 103 PRO A O 1
ATOM 816 N N . GLY A 1 104 ? -32.381 -29.543 -6.747 1.00 47.28 104 GLY A N 1
ATOM 817 C CA . GLY A 1 104 ? -32.703 -30.761 -7.504 1.00 47.28 104 GLY A CA 1
ATOM 818 C C . GLY A 1 104 ? -31.737 -31.179 -8.614 1.00 47.28 104 GLY A C 1
ATOM 819 O O . GLY A 1 104 ? -31.894 -32.275 -9.141 1.00 47.28 104 GLY A O 1
ATOM 820 N N . GLU A 1 105 ? -30.753 -30.360 -8.993 1.00 48.72 105 GLU A N 1
ATOM 821 C CA . GLU A 1 105 ? -30.005 -30.598 -10.239 1.00 48.72 105 GLU A CA 1
ATOM 822 C C . GLU A 1 105 ? -28.501 -30.318 -10.096 1.00 48.72 105 GLU A C 1
ATOM 824 O O . GLU A 1 105 ? -27.920 -29.476 -10.772 1.00 48.72 105 GLU A O 1
ATOM 829 N N . LEU A 1 106 ? -27.845 -31.044 -9.187 1.00 45.53 106 LEU A N 1
ATOM 830 C CA . LEU A 1 106 ? -26.383 -31.151 -9.159 1.00 45.53 106 LEU A CA 1
ATOM 831 C C . LEU A 1 106 ? -25.960 -32.447 -9.850 1.00 45.53 106 LEU A C 1
ATOM 833 O O . LEU A 1 106 ? -25.771 -33.493 -9.229 1.00 45.53 106 LEU A O 1
ATOM 837 N N . GLY A 1 107 ? -25.825 -32.347 -11.172 1.00 39.12 107 GLY A N 1
ATOM 838 C CA . GLY A 1 107 ? -25.124 -33.324 -11.990 1.00 39.12 107 GLY A CA 1
ATOM 839 C C . GLY A 1 107 ? -23.640 -33.376 -11.624 1.00 39.12 107 GLY A C 1
ATOM 840 O O . GLY A 1 107 ? -22.972 -32.353 -11.476 1.00 39.12 107 GLY A O 1
ATOM 841 N N . ALA A 1 108 ? -23.130 -34.596 -11.486 1.00 51.41 108 ALA A N 1
ATOM 842 C CA . ALA A 1 108 ? -21.723 -34.906 -11.306 1.00 51.41 108 ALA A CA 1
ATOM 843 C C . ALA A 1 108 ? -20.899 -34.420 -12.516 1.00 51.41 108 ALA A C 1
ATOM 845 O O . ALA A 1 108 ? -20.774 -35.117 -13.520 1.00 51.41 108 ALA A O 1
ATOM 846 N N . GLY A 1 109 ? -20.342 -33.213 -12.419 1.00 39.97 109 GLY A N 1
ATOM 847 C CA . GLY A 1 109 ? -19.396 -32.642 -13.376 1.00 39.97 109 GLY A CA 1
ATOM 848 C C . GLY A 1 109 ? -18.038 -32.454 -12.715 1.00 39.97 109 GLY A C 1
ATOM 849 O O . GLY A 1 109 ? -17.811 -31.464 -12.025 1.00 39.97 109 GLY A O 1
ATOM 850 N N . GLY A 1 110 ? -17.147 -33.431 -12.886 1.00 39.09 110 GLY A N 1
ATOM 851 C CA . GLY A 1 110 ? -15.776 -33.364 -12.394 1.00 39.09 110 GLY A CA 1
ATOM 852 C C . GLY A 1 110 ? -14.986 -32.248 -13.076 1.00 39.09 110 GLY A C 1
ATOM 853 O O . GLY A 1 110 ? -14.946 -32.166 -14.302 1.00 39.09 110 GLY A O 1
ATOM 854 N N . PHE A 1 111 ? -14.321 -31.416 -12.276 1.00 38.84 111 PHE A N 1
ATOM 855 C CA . PHE A 1 111 ? -13.314 -30.485 -12.769 1.00 38.84 111 PHE A CA 1
ATOM 856 C C . PHE A 1 111 ? -11.950 -31.169 -12.786 1.00 38.84 111 PHE A C 1
ATOM 858 O O . PHE A 1 111 ? -11.433 -31.618 -11.762 1.00 38.84 111 PHE A O 1
ATOM 865 N N . GLY A 1 112 ? -11.428 -31.289 -14.005 1.00 35.62 112 GLY A N 1
ATOM 866 C CA . GLY A 1 112 ? -10.202 -31.979 -14.352 1.00 35.62 112 GLY A CA 1
ATOM 867 C C . GLY A 1 112 ? -8.949 -31.312 -13.798 1.00 35.62 112 GLY A C 1
ATOM 868 O O . GLY A 1 112 ? -8.782 -30.093 -13.805 1.00 35.62 112 GLY A O 1
ATOM 869 N N . MET A 1 113 ? -8.058 -32.186 -13.354 1.00 44.72 113 MET A N 1
ATOM 870 C CA . MET A 1 113 ? -6.691 -31.933 -12.941 1.00 44.72 113 MET A CA 1
ATOM 871 C C . MET A 1 113 ? -5.848 -31.656 -14.194 1.00 44.72 113 MET A C 1
ATOM 873 O O . MET A 1 113 ? -5.621 -32.547 -15.009 1.00 44.72 113 MET A O 1
ATOM 877 N N . GLY A 1 114 ? -5.437 -30.399 -14.369 1.00 37.06 114 GLY A N 1
ATOM 878 C CA . GLY A 1 114 ? -4.498 -29.961 -15.399 1.00 37.06 114 GLY A CA 1
ATOM 879 C C . GLY A 1 114 ? -3.074 -30.032 -14.866 1.00 37.06 114 GLY A C 1
ATOM 880 O O . GLY A 1 114 ? -2.624 -29.161 -14.129 1.00 37.06 114 GLY A O 1
ATOM 881 N N . GLU A 1 115 ? -2.408 -31.120 -15.217 1.00 48.97 115 GLU A N 1
ATOM 882 C CA . GLU A 1 115 ? -1.000 -31.418 -15.011 1.00 48.97 115 GLU A CA 1
ATOM 883 C C . GLU A 1 115 ? -0.097 -30.495 -15.858 1.00 48.97 115 GLU A C 1
ATOM 885 O O . GLU A 1 115 ? -0.410 -30.189 -17.007 1.00 48.97 115 GLU A O 1
ATOM 890 N N . SER A 1 116 ? 1.057 -30.129 -15.283 1.00 43.66 116 SER A N 1
ATOM 891 C CA . SER A 1 116 ? 2.268 -29.535 -15.890 1.00 43.66 116 SER A CA 1
ATOM 892 C C . SER A 1 116 ? 2.512 -28.023 -15.698 1.00 43.66 116 SER A C 1
ATOM 894 O O . SER A 1 116 ? 1.844 -27.155 -16.246 1.00 43.66 116 SER A O 1
ATOM 896 N N . GLY A 1 117 ? 3.561 -27.721 -14.921 1.00 34.41 117 GLY A N 1
ATOM 897 C CA . GLY A 1 117 ? 4.118 -26.376 -14.751 1.00 34.41 117 GLY A CA 1
ATOM 898 C C . GLY A 1 117 ? 5.008 -26.244 -13.514 1.00 34.41 117 GLY A C 1
ATOM 899 O O . GLY A 1 117 ? 4.696 -25.499 -12.593 1.00 34.41 117 GLY A O 1
ATOM 900 N N . ARG A 1 118 ? 6.106 -27.008 -13.454 1.00 46.62 118 ARG A N 1
ATOM 901 C CA . ARG A 1 118 ? 7.127 -26.906 -12.396 1.00 46.62 118 ARG A CA 1
ATOM 902 C C . ARG A 1 118 ? 7.895 -25.584 -12.539 1.00 46.62 118 ARG A C 1
ATOM 904 O O . ARG A 1 118 ? 8.597 -25.409 -13.525 1.00 46.62 118 ARG A O 1
ATOM 911 N N . SER A 1 119 ? 7.789 -24.716 -11.535 1.00 38.12 119 SER A N 1
ATOM 912 C CA . SER A 1 119 ? 8.793 -23.732 -11.079 1.00 38.12 119 SER A CA 1
ATOM 913 C C . SER A 1 119 ? 8.185 -23.092 -9.821 1.00 38.12 119 SER A C 1
ATOM 915 O O . SER A 1 119 ? 7.204 -22.375 -9.919 1.00 38.12 119 SER A O 1
ATOM 917 N N . GLY A 1 120 ? 8.518 -23.456 -8.584 1.00 37.16 120 GLY A N 1
ATOM 918 C CA . GLY A 1 120 ? 9.853 -23.538 -8.014 1.00 37.16 120 GLY A CA 1
ATOM 919 C C . GLY A 1 120 ? 10.162 -22.210 -7.321 1.00 37.16 120 GLY A C 1
ATOM 920 O O . GLY A 1 120 ? 10.700 -21.335 -7.978 1.00 37.16 120 GLY A O 1
ATOM 921 N N . VAL A 1 121 ? 9.776 -22.065 -6.040 1.00 42.75 121 VAL A N 1
ATOM 922 C CA . VAL A 1 121 ? 10.562 -21.461 -4.933 1.00 42.75 121 VAL A CA 1
ATOM 923 C C . VAL A 1 121 ? 9.683 -21.278 -3.673 1.00 42.75 121 VAL A C 1
ATOM 925 O O . VAL A 1 121 ? 8.795 -20.441 -3.608 1.00 42.75 121 VAL A O 1
ATOM 928 N N . LEU A 1 122 ? 9.987 -22.146 -2.699 1.00 38.38 122 LEU A N 1
ATOM 929 C CA . LEU A 1 122 ? 9.880 -22.081 -1.232 1.00 38.38 122 LEU A CA 1
ATOM 930 C C . LEU A 1 122 ? 8.596 -21.619 -0.511 1.00 38.38 122 LEU A C 1
ATOM 932 O O . LEU A 1 122 ? 8.253 -20.443 -0.477 1.00 38.38 122 LEU A O 1
ATOM 936 N N . GLY A 1 123 ? 8.048 -22.554 0.280 1.00 30.84 123 GLY A N 1
ATOM 937 C CA . GLY A 1 123 ? 7.224 -22.251 1.454 1.00 30.84 123 GLY A CA 1
ATOM 938 C C . GLY A 1 123 ? 6.242 -23.340 1.909 1.00 30.84 123 GLY A C 1
ATOM 939 O O . GLY A 1 123 ? 5.183 -22.988 2.412 1.00 30.84 123 GLY A O 1
ATOM 940 N N . ILE A 1 124 ? 6.525 -24.636 1.716 1.00 43.06 124 ILE A N 1
ATOM 941 C CA . ILE A 1 124 ? 5.647 -25.725 2.188 1.00 43.06 124 ILE A CA 1
ATOM 942 C C . ILE A 1 124 ? 5.941 -25.997 3.669 1.00 43.06 124 ILE A C 1
ATOM 944 O O . ILE A 1 124 ? 6.979 -26.560 4.008 1.00 43.06 124 ILE A O 1
ATOM 948 N N . GLY A 1 125 ? 5.020 -25.585 4.542 1.00 31.58 125 GLY A N 1
ATOM 949 C CA . GLY A 1 125 ? 4.848 -26.182 5.863 1.00 31.58 125 GLY A CA 1
ATOM 950 C C . GLY A 1 125 ? 4.013 -27.449 5.712 1.00 31.58 125 GLY A C 1
ATOM 951 O O . GLY A 1 125 ? 2.898 -27.395 5.197 1.00 31.58 125 GLY A O 1
ATOM 952 N N . ASP A 1 126 ? 4.590 -28.576 6.109 1.00 45.72 126 ASP A N 1
ATOM 953 C CA . ASP A 1 126 ? 3.972 -29.896 6.088 1.00 45.72 126 ASP A CA 1
ATOM 954 C C . ASP A 1 126 ? 2.856 -29.979 7.142 1.00 45.72 126 ASP A C 1
ATOM 956 O O . ASP A 1 126 ? 3.019 -29.547 8.286 1.00 45.72 126 ASP A O 1
ATOM 960 N N . GLY A 1 127 ? 1.696 -30.484 6.738 1.00 36.03 127 GLY A N 1
ATOM 961 C CA . GLY A 1 127 ? 0.473 -30.459 7.532 1.00 36.03 127 GLY A CA 1
ATOM 962 C C . GLY A 1 127 ? -0.599 -31.332 6.900 1.00 36.03 127 GLY A C 1
ATOM 963 O O . GLY A 1 127 ? -1.595 -30.835 6.381 1.00 36.03 127 GLY A O 1
ATOM 964 N N . ALA A 1 128 ? -0.369 -32.643 6.915 1.00 39.59 128 ALA A N 1
ATOM 965 C CA . ALA A 1 128 ? -1.348 -33.642 6.520 1.00 39.59 128 ALA A CA 1
ATOM 966 C C . ALA A 1 128 ? -2.581 -33.590 7.444 1.00 39.59 128 ALA A C 1
ATOM 968 O O . ALA A 1 128 ? -2.511 -33.929 8.624 1.00 39.59 128 ALA A O 1
ATOM 969 N N . GLY A 1 129 ? -3.723 -33.192 6.884 1.00 36.94 129 GLY A N 1
ATOM 970 C CA . GLY A 1 129 ? -5.037 -33.285 7.510 1.00 36.94 129 GLY A CA 1
ATOM 971 C C . GLY A 1 129 ? -6.066 -33.683 6.461 1.00 36.94 129 GLY A C 1
ATOM 972 O O . GLY A 1 129 ? -6.539 -32.845 5.699 1.00 36.94 129 GLY A O 1
ATOM 973 N N . ALA A 1 130 ? -6.383 -34.975 6.394 1.00 46.84 130 ALA A N 1
ATOM 974 C CA . ALA A 1 130 ? -7.482 -35.489 5.593 1.00 46.84 130 ALA A CA 1
ATOM 975 C C . ALA A 1 130 ? -8.814 -35.123 6.268 1.00 46.84 130 ALA A C 1
ATOM 977 O O . ALA A 1 130 ? -9.088 -35.553 7.386 1.00 46.84 130 ALA A O 1
ATOM 978 N N . GLY A 1 131 ? -9.640 -34.330 5.589 1.00 40.38 131 GLY A N 1
ATOM 979 C CA . GLY A 1 131 ? -10.986 -33.982 6.036 1.00 40.38 131 GLY A CA 1
ATOM 980 C C . GLY A 1 131 ? -11.649 -33.041 5.040 1.00 40.38 131 GLY A C 1
ATOM 981 O O . GLY A 1 131 ? -11.281 -31.875 4.950 1.00 40.38 131 GLY A O 1
ATOM 982 N N . GLY A 1 132 ? -12.582 -33.574 4.251 1.00 47.41 132 GLY A N 1
ATOM 983 C CA . GLY A 1 132 ? -13.322 -32.828 3.239 1.00 47.41 132 GLY A CA 1
ATOM 984 C C . GLY A 1 132 ? -14.218 -31.737 3.830 1.00 47.41 132 GLY A C 1
ATOM 985 O O . GLY A 1 132 ? -14.770 -31.877 4.919 1.00 47.41 132 GLY A O 1
ATOM 986 N N . GLY A 1 133 ? -14.370 -30.658 3.066 1.00 40.56 133 GLY A N 1
ATOM 987 C CA . GLY A 1 133 ? -15.248 -29.529 3.360 1.00 40.56 133 GLY A CA 1
ATOM 988 C C . GLY A 1 133 ? -14.631 -28.240 2.830 1.00 40.56 133 GLY A C 1
ATOM 989 O O . GLY A 1 133 ? -13.534 -27.872 3.241 1.00 40.56 133 GLY A O 1
ATOM 990 N N . GLY A 1 134 ? -15.306 -27.575 1.888 1.00 49.06 134 GLY A N 1
ATOM 991 C CA . GLY A 1 134 ? -14.859 -26.307 1.311 1.00 49.06 134 GLY A CA 1
ATOM 992 C C . GLY A 1 134 ? -14.522 -25.292 2.404 1.00 49.06 134 GLY A C 1
ATOM 993 O O . GLY A 1 134 ? -15.386 -24.888 3.177 1.00 49.06 134 GLY A O 1
ATOM 994 N N . GLY A 1 135 ? -13.250 -24.908 2.486 1.00 35.34 135 GLY A N 1
ATOM 995 C CA . GLY A 1 135 ? -12.738 -24.012 3.510 1.00 35.34 135 GLY A CA 1
ATOM 996 C C . GLY A 1 135 ? -11.793 -22.997 2.892 1.00 35.34 135 GLY A C 1
ATOM 997 O O . GLY A 1 135 ? -10.824 -23.366 2.232 1.00 35.34 135 GLY A O 1
ATOM 998 N N . PHE A 1 136 ? -12.077 -21.715 3.128 1.00 39.09 136 PHE A N 1
ATOM 999 C CA . PHE A 1 136 ? -11.119 -20.622 2.981 1.00 39.09 136 PHE A CA 1
ATOM 1000 C C . PHE A 1 136 ? -9.742 -21.073 3.485 1.00 39.09 136 PHE A C 1
ATOM 1002 O O . PHE A 1 136 ? -9.627 -21.524 4.627 1.00 39.09 136 PHE A O 1
ATOM 1009 N N . GLY A 1 137 ? -8.717 -20.959 2.637 1.00 36.34 137 GLY A N 1
ATOM 1010 C CA . GLY A 1 137 ? -7.357 -21.398 2.934 1.00 36.34 137 GLY A CA 1
ATOM 1011 C C . GLY A 1 137 ? -6.862 -20.872 4.282 1.00 36.34 137 GLY A C 1
ATOM 1012 O O . GLY A 1 137 ? -6.463 -19.715 4.409 1.00 36.34 137 GLY A O 1
ATOM 1013 N N . ARG A 1 138 ? -6.863 -21.743 5.298 1.00 44.91 138 ARG A N 1
ATOM 1014 C CA . ARG A 1 138 ? -6.196 -21.529 6.586 1.00 44.91 138 ARG A CA 1
ATOM 1015 C C . ARG A 1 138 ? -4.690 -21.706 6.399 1.00 44.91 138 ARG A C 1
ATOM 1017 O O . ARG A 1 138 ? -4.097 -22.662 6.874 1.00 44.91 138 ARG A O 1
ATOM 1024 N N . GLY A 1 139 ? -4.070 -20.737 5.739 1.00 40.78 139 GLY A N 1
ATOM 1025 C CA . GLY A 1 139 ? -2.638 -20.461 5.846 1.00 40.78 139 GLY A CA 1
ATOM 1026 C C . GLY A 1 139 ? -2.354 -19.497 7.001 1.00 40.78 139 GLY A C 1
ATOM 1027 O O . GLY A 1 139 ? -1.621 -18.529 6.828 1.00 40.78 139 GLY A O 1
ATOM 1028 N N . PHE A 1 140 ? -2.985 -19.689 8.163 1.00 42.94 140 PHE A N 1
ATOM 1029 C CA . PHE A 1 140 ? -2.620 -18.956 9.374 1.00 42.94 140 PHE A CA 1
ATOM 1030 C C . PHE A 1 140 ? -1.514 -19.743 10.068 1.00 42.94 140 PHE A C 1
ATOM 1032 O O . PHE A 1 140 ? -1.782 -20.667 10.831 1.00 42.94 140 PHE A O 1
ATOM 1039 N N . GLY A 1 141 ? -0.264 -19.382 9.776 1.00 43.81 141 GLY A N 1
ATOM 1040 C CA . GLY A 1 141 ? 0.873 -19.827 10.571 1.00 43.81 141 GLY A CA 1
ATOM 1041 C C . GLY A 1 141 ? 0.624 -19.477 12.036 1.00 43.81 141 GLY A C 1
ATOM 1042 O O . GLY A 1 141 ? 0.485 -18.304 12.386 1.00 43.81 141 GLY A O 1
ATOM 1043 N N . THR A 1 142 ? 0.547 -20.501 12.879 1.00 41.00 142 THR A N 1
ATOM 1044 C CA . THR A 1 142 ? 0.386 -20.458 14.338 1.00 41.00 142 THR A CA 1
ATOM 1045 C C . THR A 1 142 ? 1.648 -19.939 15.033 1.00 41.00 142 THR A C 1
ATOM 1047 O O . THR A 1 142 ? 2.173 -20.547 15.961 1.00 41.00 142 THR A O 1
ATOM 1050 N N . GLY A 1 143 ? 2.165 -18.798 14.581 1.00 44.28 143 GLY A N 1
ATOM 1051 C CA . GLY A 1 143 ? 3.120 -18.007 15.339 1.00 44.28 143 GLY A CA 1
ATOM 1052 C C . GLY A 1 143 ? 2.341 -17.124 16.301 1.00 44.28 143 GLY A C 1
ATOM 1053 O O . GLY A 1 143 ? 1.657 -16.202 15.864 1.00 44.28 143 GLY A O 1
ATOM 1054 N N . SER A 1 144 ? 2.444 -17.406 17.600 1.00 43.72 144 SER A N 1
ATOM 1055 C CA . SER A 1 144 ? 1.936 -16.579 18.701 1.00 43.72 144 SER A CA 1
ATOM 1056 C C . SER A 1 144 ? 2.646 -15.214 18.733 1.00 43.72 144 SER A C 1
ATOM 1058 O O . SER A 1 144 ? 3.477 -14.934 19.592 1.00 43.72 144 SER A O 1
ATOM 1060 N N . GLY A 1 145 ? 2.368 -14.369 17.743 1.00 46.81 145 GLY A N 1
ATOM 1061 C CA . GLY A 1 145 ? 2.804 -12.982 17.653 1.00 46.81 145 GLY A CA 1
ATOM 1062 C C . GLY A 1 145 ? 1.615 -12.072 17.913 1.00 46.81 145 GLY A C 1
ATOM 1063 O O . GLY A 1 145 ? 1.014 -11.559 16.975 1.00 46.81 145 GLY A O 1
ATOM 1064 N N . ILE A 1 146 ? 1.253 -11.914 19.184 1.00 46.75 146 ILE A N 1
ATOM 1065 C CA . ILE A 1 146 ? 0.185 -11.014 19.627 1.00 46.75 146 ILE A CA 1
ATOM 1066 C C . ILE A 1 146 ? 0.570 -9.576 19.224 1.00 46.75 146 ILE A C 1
ATOM 1068 O O . ILE A 1 146 ? 1.632 -9.093 19.605 1.00 46.75 146 ILE A O 1
ATOM 1072 N N . GLY A 1 147 ? -0.264 -8.911 18.417 1.00 52.53 147 GLY A N 1
ATOM 1073 C CA . GLY A 1 147 ? -0.206 -7.459 18.184 1.00 52.53 147 GLY A CA 1
ATOM 1074 C C . GLY A 1 147 ? 0.798 -6.926 17.153 1.00 52.53 147 GLY A C 1
ATOM 1075 O O . GLY A 1 147 ? 0.945 -5.710 17.059 1.00 52.53 147 GLY A O 1
ATOM 1076 N N . LYS A 1 148 ? 1.475 -7.774 16.365 1.00 52.81 148 LYS A N 1
ATOM 1077 C CA . LYS A 1 148 ? 2.441 -7.307 15.349 1.00 52.81 148 LYS A CA 1
ATOM 1078 C C . LYS A 1 148 ? 1.763 -7.049 14.002 1.00 52.81 148 LYS A C 1
ATOM 1080 O O . LYS A 1 148 ? 1.370 -7.997 13.316 1.00 52.81 148 LYS A O 1
ATOM 1085 N N . ALA A 1 149 ? 1.685 -5.782 13.602 1.00 52.56 149 ALA A N 1
ATOM 1086 C CA . ALA A 1 149 ? 1.404 -5.409 12.220 1.00 52.56 149 ALA A CA 1
ATOM 1087 C C . ALA A 1 149 ? 2.702 -5.494 11.408 1.00 52.56 149 ALA A C 1
ATOM 1089 O O . ALA A 1 149 ? 3.789 -5.225 11.924 1.00 52.56 149 ALA A O 1
ATOM 1090 N N . GLY A 1 150 ? 2.607 -5.896 10.144 1.00 50.59 150 GLY A N 1
ATOM 1091 C CA . GLY A 1 150 ? 3.789 -5.979 9.305 1.00 50.59 150 GLY A CA 1
ATOM 1092 C C . GLY A 1 150 ? 3.467 -6.149 7.837 1.00 50.59 150 GLY A C 1
ATOM 1093 O O . GLY A 1 150 ? 2.741 -7.074 7.463 1.00 50.59 150 GLY A O 1
ATOM 1094 N N . VAL A 1 151 ? 4.036 -5.260 7.031 1.00 59.62 151 VAL A N 1
ATOM 1095 C CA . VAL A 1 151 ? 3.987 -5.272 5.568 1.00 59.62 151 VAL A CA 1
ATOM 1096 C C . VAL A 1 151 ? 5.433 -5.407 5.089 1.00 59.62 151 VAL A C 1
ATOM 1098 O O . VAL A 1 151 ? 6.310 -4.749 5.641 1.00 59.62 151 VAL A O 1
ATOM 1101 N N . TRP A 1 152 ? 5.710 -6.302 4.136 1.00 70.81 152 TRP A N 1
ATOM 1102 C CA . TRP A 1 152 ? 7.062 -6.495 3.574 1.00 70.81 152 TRP A CA 1
ATOM 1103 C C . TRP A 1 152 ? 8.184 -6.670 4.615 1.00 70.81 152 TRP A C 1
ATOM 1105 O O . TRP A 1 152 ? 9.208 -6.003 4.570 1.00 70.81 152 TRP A O 1
ATOM 1115 N N . ASN A 1 153 ? 7.994 -7.584 5.571 1.00 74.00 153 ASN A N 1
ATOM 1116 C CA . ASN A 1 153 ? 8.941 -7.888 6.659 1.00 74.00 153 ASN A CA 1
ATOM 1117 C C . ASN A 1 153 ? 9.172 -6.777 7.695 1.00 74.00 153 ASN A C 1
ATOM 1119 O O . ASN A 1 153 ? 9.867 -7.028 8.682 1.00 74.00 153 ASN A O 1
ATOM 1123 N N . LEU A 1 154 ? 8.533 -5.615 7.559 1.00 75.12 154 LEU A N 1
ATOM 1124 C CA . LEU A 1 154 ? 8.501 -4.620 8.626 1.00 75.12 154 LEU A CA 1
ATOM 1125 C C . LEU A 1 154 ? 7.673 -5.164 9.792 1.00 75.12 154 LEU A C 1
ATOM 1127 O O . LEU A 1 154 ? 6.637 -5.799 9.587 1.00 75.12 154 LEU A O 1
ATOM 1131 N N . LYS A 1 155 ? 8.134 -4.953 11.024 1.00 80.06 155 LYS A N 1
ATOM 1132 C CA . LYS A 1 155 ? 7.399 -5.309 12.243 1.00 80.06 155 LYS A CA 1
ATOM 1133 C C . LYS A 1 155 ? 7.156 -4.026 13.019 1.00 80.06 155 LYS A C 1
ATOM 1135 O O . LYS A 1 155 ? 8.106 -3.436 13.513 1.00 80.06 155 LYS A O 1
ATOM 1140 N N . ALA A 1 156 ? 5.896 -3.634 13.137 1.00 81.38 156 ALA A N 1
ATOM 1141 C CA . ALA A 1 156 ? 5.479 -2.496 13.942 1.00 81.38 156 ALA A CA 1
ATOM 1142 C C . ALA A 1 156 ? 4.550 -2.970 15.067 1.00 81.38 156 ALA A C 1
ATOM 1144 O O . ALA A 1 156 ? 3.683 -3.830 14.863 1.00 81.38 156 ALA A O 1
ATOM 1145 N N . SER A 1 157 ? 4.743 -2.409 16.258 1.00 86.81 157 SER A N 1
ATOM 1146 C CA . SER A 1 157 ? 3.854 -2.557 17.412 1.00 86.81 157 SER A CA 1
ATOM 1147 C C . SER A 1 157 ? 3.262 -1.199 17.759 1.00 86.81 157 SER A C 1
ATOM 1149 O O . SER A 1 157 ? 3.989 -0.215 17.826 1.00 86.81 157 SER A O 1
ATOM 1151 N N . GLY A 1 158 ? 1.955 -1.152 17.982 1.00 92.06 158 GLY A N 1
ATOM 1152 C CA . GLY A 1 158 ? 1.235 0.066 18.333 1.00 92.06 158 GLY A CA 1
ATOM 1153 C C . GLY A 1 158 ? -0.257 -0.207 18.463 1.00 92.06 158 GLY A C 1
ATOM 1154 O O . GLY A 1 158 ? -0.737 -1.260 18.037 1.00 92.06 158 GLY A O 1
ATOM 1155 N N . ASP A 1 159 ? -0.990 0.732 19.051 1.00 95.50 159 ASP A N 1
ATOM 1156 C CA . ASP A 1 159 ? -2.446 0.623 19.200 1.00 95.50 159 ASP A CA 1
ATOM 1157 C C . ASP A 1 159 ? -3.208 1.205 18.006 1.00 95.50 159 ASP A C 1
ATOM 1159 O O . ASP A 1 159 ? -4.371 0.871 17.791 1.00 95.50 159 ASP A O 1
ATOM 1163 N N . THR A 1 160 ? -2.551 2.043 17.201 1.00 96.31 160 THR A N 1
ATOM 1164 C CA . THR A 1 160 ? -3.149 2.745 16.061 1.00 96.31 160 THR A CA 1
ATOM 1165 C C . THR A 1 160 ? -2.247 2.644 14.837 1.00 96.31 160 THR A C 1
ATOM 1167 O O . THR A 1 160 ? -1.049 2.900 14.927 1.00 96.31 160 THR A O 1
ATOM 1170 N N . PHE A 1 161 ? -2.827 2.301 13.685 1.00 95.88 161 PHE A N 1
ATOM 1171 C CA . PHE A 1 161 ? -2.113 2.177 12.413 1.00 95.88 161 PHE A CA 1
ATOM 1172 C C . PHE A 1 161 ? -2.792 2.995 11.313 1.00 95.88 161 PHE A C 1
ATOM 1174 O O . PHE A 1 161 ? -3.998 2.893 11.098 1.00 95.88 161 PHE A O 1
ATOM 1181 N N . ALA A 1 162 ? -2.011 3.757 10.556 1.00 96.31 162 ALA A N 1
ATOM 1182 C CA . ALA A 1 162 ? -2.464 4.388 9.323 1.00 96.31 162 ALA A CA 1
ATOM 1183 C C . ALA A 1 162 ? -1.681 3.792 8.151 1.00 96.31 162 ALA A C 1
ATOM 1185 O O . ALA A 1 162 ? -0.455 3.853 8.119 1.00 96.31 162 ALA A O 1
ATOM 1186 N N . TYR A 1 163 ? -2.394 3.199 7.198 1.00 96.19 163 TYR A N 1
ATOM 1187 C CA . TYR A 1 163 ? -1.814 2.695 5.960 1.00 96.19 163 TYR A CA 1
ATOM 1188 C C . TYR A 1 163 ? -2.042 3.731 4.866 1.00 96.19 163 TYR A C 1
ATOM 1190 O O . TYR A 1 163 ? -3.187 4.078 4.581 1.00 96.19 163 TYR A O 1
ATOM 1198 N N . VAL A 1 164 ? -0.967 4.204 4.245 1.00 95.06 164 VAL A N 1
ATOM 1199 C CA . VAL A 1 164 ? -1.021 5.105 3.089 1.00 95.06 164 VAL A CA 1
ATOM 1200 C C . VAL A 1 164 ? -0.411 4.358 1.914 1.00 95.06 164 VAL A C 1
ATOM 1202 O O . VAL A 1 164 ? 0.728 3.903 1.995 1.00 95.06 164 VAL A O 1
ATOM 1205 N N . VAL A 1 165 ? -1.199 4.142 0.865 1.00 94.25 165 VAL A N 1
ATOM 1206 C CA . VAL A 1 165 ? -0.866 3.201 -0.205 1.00 94.25 165 VAL A CA 1
ATOM 1207 C C . VAL A 1 165 ? -0.943 3.889 -1.560 1.00 94.25 165 VAL A C 1
ATOM 1209 O O . VAL A 1 165 ? -1.986 4.436 -1.920 1.00 94.25 165 VAL A O 1
ATOM 1212 N N . ASP A 1 166 ? 0.145 3.810 -2.324 1.00 92.81 166 ASP A N 1
ATOM 1213 C CA . ASP A 1 166 ? 0.167 4.250 -3.717 1.00 92.81 166 ASP A CA 1
ATOM 1214 C C . ASP A 1 166 ? -0.581 3.239 -4.605 1.00 92.81 166 ASP A C 1
ATOM 1216 O O . ASP A 1 166 ? -0.281 2.043 -4.600 1.00 92.81 166 ASP A O 1
ATOM 1220 N N . PHE A 1 167 ? -1.573 3.715 -5.355 1.00 93.12 167 PHE A N 1
ATOM 1221 C CA . PHE A 1 167 ? -2.319 2.964 -6.376 1.00 93.12 167 PHE A CA 1
ATOM 1222 C C . PHE A 1 167 ? -2.124 3.547 -7.782 1.00 93.12 167 PHE A C 1
ATOM 1224 O O . PHE A 1 167 ? -2.975 3.359 -8.661 1.00 93.12 167 PHE A O 1
ATOM 1231 N N . SER A 1 168 ? -1.017 4.256 -8.002 1.00 89.56 168 SER A N 1
ATOM 1232 C CA . SER A 1 168 ? -0.618 4.751 -9.315 1.00 89.56 168 SER A CA 1
ATOM 1233 C C . SER A 1 168 ? -0.317 3.611 -10.302 1.00 89.56 168 SER A C 1
ATOM 1235 O O . SER A 1 168 ? -0.121 2.454 -9.932 1.00 89.56 168 SER A O 1
ATOM 1237 N N . GLY A 1 169 ? -0.294 3.917 -11.602 1.00 84.06 169 GLY A N 1
ATOM 1238 C CA . GLY A 1 169 ? -0.139 2.906 -12.655 1.00 84.06 169 GLY A CA 1
ATOM 1239 C C . GLY A 1 169 ? 1.144 2.071 -12.586 1.00 84.06 169 GLY A C 1
ATOM 1240 O O . GLY A 1 169 ? 1.153 0.944 -13.079 1.00 84.06 169 GLY A O 1
ATOM 1241 N N . SER A 1 170 ? 2.212 2.565 -11.954 1.00 83.31 170 SER A N 1
ATOM 1242 C CA . SER A 1 170 ? 3.453 1.801 -11.755 1.00 83.31 170 SER A CA 1
ATOM 1243 C C . SER A 1 170 ? 3.236 0.523 -10.949 1.00 83.31 170 SER A C 1
ATOM 1245 O O . SER A 1 170 ? 3.976 -0.443 -11.138 1.00 83.31 170 SER A O 1
ATOM 1247 N N . ILE A 1 171 ? 2.204 0.474 -10.098 1.00 88.25 171 ILE A N 1
ATOM 1248 C CA . ILE A 1 171 ? 1.952 -0.679 -9.234 1.00 88.25 171 ILE A CA 1
ATOM 1249 C C . ILE A 1 171 ? 1.093 -1.760 -9.885 1.00 88.25 171 ILE A C 1
ATOM 1251 O O . ILE A 1 171 ? 0.862 -2.787 -9.258 1.00 88.25 171 ILE A O 1
ATOM 1255 N N . ILE A 1 172 ? 0.646 -1.589 -11.137 1.00 89.81 172 ILE A N 1
ATOM 1256 C CA . ILE A 1 172 ? -0.242 -2.551 -11.818 1.00 89.81 172 ILE A CA 1
ATOM 1257 C C . ILE A 1 172 ? 0.303 -3.985 -11.744 1.00 89.81 172 ILE A C 1
ATOM 1259 O O . ILE A 1 172 ? -0.457 -4.910 -11.478 1.00 89.81 172 ILE A O 1
ATOM 1263 N N . VAL A 1 173 ? 1.615 -4.171 -11.918 1.00 90.00 173 VAL A N 1
ATOM 1264 C CA . VAL A 1 173 ? 2.247 -5.504 -11.895 1.00 90.00 173 VAL A CA 1
ATOM 1265 C C . VAL A 1 173 ? 2.286 -6.107 -10.484 1.00 90.00 173 VAL A C 1
ATOM 1267 O O . VAL A 1 173 ? 2.238 -7.323 -10.334 1.00 90.00 173 VAL A O 1
ATOM 1270 N N . ALA A 1 174 ? 2.345 -5.270 -9.446 1.00 92.12 174 ALA A N 1
ATOM 1271 C CA . ALA A 1 174 ? 2.481 -5.688 -8.050 1.00 92.12 174 ALA A CA 1
ATOM 1272 C C . ALA A 1 174 ? 1.192 -5.504 -7.228 1.00 92.12 174 ALA A C 1
ATOM 1274 O O . ALA A 1 174 ? 1.197 -5.730 -6.018 1.00 92.12 174 ALA A O 1
ATOM 1275 N N . VAL A 1 175 ? 0.079 -5.099 -7.852 1.00 93.94 175 VAL A N 1
ATOM 1276 C CA . VAL A 1 175 ? -1.137 -4.710 -7.126 1.00 93.94 175 VAL A CA 1
ATOM 1277 C C . VAL A 1 175 ? -1.744 -5.875 -6.349 1.00 93.94 175 VAL A C 1
ATOM 1279 O O . VAL A 1 175 ? -2.202 -5.692 -5.224 1.00 93.94 175 VAL A O 1
ATOM 1282 N N . ASP A 1 176 ? -1.711 -7.085 -6.901 1.00 93.94 176 ASP A N 1
ATOM 1283 C CA . ASP A 1 176 ? -2.271 -8.262 -6.234 1.00 93.94 176 ASP A CA 1
ATOM 1284 C C . ASP A 1 176 ? -1.427 -8.673 -5.027 1.00 93.94 176 ASP A C 1
ATOM 1286 O O . ASP A 1 176 ? -1.961 -9.023 -3.970 1.00 93.94 176 ASP A O 1
ATOM 1290 N N . GLU A 1 177 ? -0.103 -8.564 -5.146 1.00 94.19 177 GLU A N 1
ATOM 1291 C CA . GLU A 1 177 ? 0.815 -8.790 -4.035 1.00 94.19 177 GLU A CA 1
ATOM 1292 C C . GLU A 1 177 ? 0.646 -7.728 -2.945 1.00 94.19 177 GLU A C 1
ATOM 1294 O O . GLU A 1 177 ? 0.520 -8.079 -1.771 1.00 94.19 177 GLU A O 1
ATOM 1299 N N . LEU A 1 178 ? 0.540 -6.455 -3.327 1.00 94.75 178 LEU A N 1
ATOM 1300 C CA . LEU A 1 178 ? 0.240 -5.347 -2.425 1.00 94.75 178 LEU A CA 1
ATOM 1301 C C . LEU A 1 178 ? -1.069 -5.584 -1.662 1.00 94.75 178 LEU A C 1
ATOM 1303 O O . LEU A 1 178 ? -1.095 -5.502 -0.433 1.00 94.75 178 LEU A O 1
ATOM 1307 N N . LYS A 1 179 ? -2.158 -5.910 -2.368 1.00 95.75 179 LYS A N 1
ATOM 1308 C CA . LYS A 1 179 ? -3.459 -6.205 -1.751 1.00 95.75 179 LYS A CA 1
ATOM 1309 C C . LYS A 1 179 ? -3.353 -7.380 -0.784 1.00 95.75 179 LYS A C 1
ATOM 1311 O O . LYS A 1 179 ? -3.864 -7.299 0.334 1.00 95.75 179 LYS A O 1
ATOM 1316 N N . ARG A 1 180 ? -2.684 -8.463 -1.190 1.00 95.75 180 ARG A N 1
ATOM 1317 C CA . ARG A 1 180 ? -2.453 -9.647 -0.350 1.00 95.75 180 ARG A CA 1
ATOM 1318 C C . ARG A 1 180 ? -1.705 -9.281 0.930 1.00 95.75 180 ARG A C 1
ATOM 1320 O O . ARG A 1 180 ? -2.132 -9.676 2.015 1.00 95.75 180 ARG A O 1
ATOM 1327 N N . GLU A 1 181 ? -0.628 -8.514 0.816 1.00 95.56 181 GLU A N 1
ATOM 1328 C CA . GLU A 1 181 ? 0.195 -8.078 1.944 1.00 95.56 181 GLU A CA 1
ATOM 1329 C C . GLU A 1 181 ? -0.553 -7.131 2.887 1.00 95.56 181 GLU A C 1
ATOM 1331 O O . GLU A 1 181 ? -0.534 -7.321 4.107 1.00 95.56 181 GLU A O 1
ATOM 1336 N N . LEU A 1 182 ? -1.303 -6.176 2.340 1.00 96.19 182 LEU A N 1
ATOM 1337 C CA . LEU A 1 182 ? -2.115 -5.247 3.120 1.00 96.19 182 LEU A CA 1
ATOM 1338 C C . LEU A 1 182 ? -3.218 -5.979 3.901 1.00 96.19 182 LEU A C 1
ATOM 1340 O O . LEU A 1 182 ? -3.375 -5.768 5.108 1.00 96.19 182 LEU A O 1
ATOM 1344 N N . LYS A 1 183 ? -3.930 -6.911 3.250 1.00 97.00 183 LYS A N 1
ATOM 1345 C CA . LYS A 1 183 ? -4.913 -7.778 3.921 1.00 97.00 183 LYS A CA 1
ATOM 1346 C C . LYS A 1 183 ? -4.267 -8.640 4.999 1.00 97.00 183 LYS A C 1
ATOM 1348 O O . LYS A 1 183 ? -4.835 -8.783 6.080 1.00 97.00 183 LYS A O 1
ATOM 1353 N N . ARG A 1 184 ? -3.080 -9.195 4.734 1.00 95.38 184 ARG A N 1
ATOM 1354 C CA . ARG A 1 184 ? -2.317 -9.990 5.705 1.00 95.38 184 ARG A CA 1
ATOM 1355 C C . ARG A 1 184 ? -1.946 -9.162 6.935 1.00 95.38 184 ARG A C 1
ATOM 1357 O O . ARG A 1 184 ? -2.100 -9.655 8.051 1.00 95.38 184 ARG A O 1
ATOM 1364 N N . SER A 1 185 ? -1.484 -7.926 6.747 1.00 95.44 185 SER A N 1
ATOM 1365 C CA . SER A 1 185 ? -1.123 -7.023 7.845 1.00 95.44 185 SER A CA 1
ATOM 1366 C C . SER A 1 185 ? -2.338 -6.654 8.695 1.00 95.44 185 SER A C 1
ATOM 1368 O O . SER A 1 185 ? -2.331 -6.877 9.904 1.00 95.44 185 SER A O 1
ATOM 1370 N N . ILE A 1 186 ? -3.417 -6.177 8.068 1.00 96.31 186 ILE A N 1
ATOM 1371 C CA . ILE A 1 186 ? -4.651 -5.798 8.778 1.00 96.31 186 ILE A CA 1
ATOM 1372 C C . ILE A 1 186 ? -5.318 -7.023 9.422 1.00 96.31 186 ILE A C 1
ATOM 1374 O O . ILE A 1 186 ? -5.859 -6.944 10.525 1.00 96.31 186 ILE A O 1
ATOM 1378 N N . GLY A 1 187 ? -5.216 -8.194 8.790 1.00 96.19 187 GLY A N 1
ATOM 1379 C CA . GLY A 1 187 ? -5.696 -9.462 9.335 1.00 96.19 187 GLY A CA 1
ATOM 1380 C C . GLY A 1 187 ? -5.076 -9.815 10.690 1.00 96.19 187 GLY A C 1
ATOM 1381 O O . GLY A 1 187 ? -5.787 -10.349 11.545 1.00 96.19 187 GLY A O 1
ATOM 1382 N N . LYS A 1 188 ? -3.804 -9.454 10.915 1.00 95.94 188 LYS A N 1
ATOM 1383 C CA . LYS A 1 188 ? -3.060 -9.705 12.164 1.00 95.94 188 LYS A CA 1
ATOM 1384 C C . LYS A 1 188 ? -3.381 -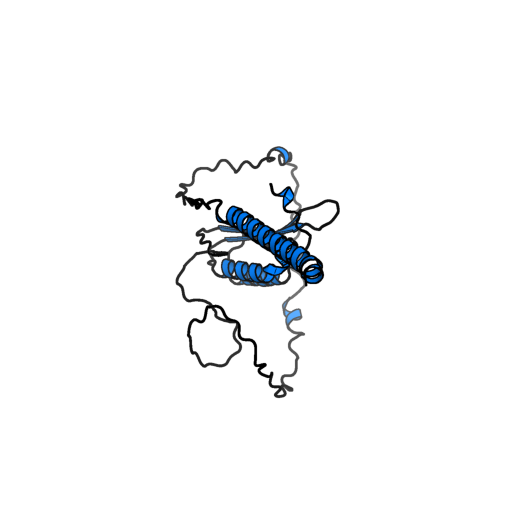8.734 13.302 1.00 95.94 188 LYS A C 1
ATOM 1386 O O . LYS A 1 188 ? -3.043 -9.037 14.445 1.00 95.94 188 LYS A O 1
ATOM 1391 N N . LEU A 1 189 ? -4.030 -7.602 13.021 1.00 95.31 189 LEU A N 1
ATOM 1392 C CA . LEU A 1 189 ? -4.417 -6.646 14.061 1.00 95.31 189 LEU A CA 1
ATOM 1393 C C . LEU A 1 189 ? -5.390 -7.288 15.058 1.00 95.31 189 LEU A C 1
ATOM 1395 O O . LEU A 1 189 ? -6.250 -8.089 14.692 1.00 95.31 189 LEU A O 1
ATOM 1399 N N . THR A 1 190 ? -5.281 -6.941 16.330 1.00 95.88 190 THR A N 1
ATOM 1400 C CA . THR A 1 190 ? -6.236 -7.347 17.367 1.00 95.88 190 THR A CA 1
ATOM 1401 C C . THR A 1 190 ? -7.459 -6.431 17.344 1.00 95.88 190 THR A C 1
ATOM 1403 O O . THR A 1 190 ? -7.362 -5.285 16.926 1.00 95.88 190 THR A O 1
ATOM 1406 N N . ALA A 1 191 ? -8.612 -6.891 17.840 1.00 97.12 191 ALA A N 1
ATOM 1407 C CA . ALA A 1 191 ? -9.847 -6.094 17.820 1.00 97.12 191 ALA A CA 1
ATOM 1408 C C . ALA A 1 191 ? -9.770 -4.768 18.607 1.00 97.12 191 ALA A C 1
ATOM 1410 O O . ALA A 1 191 ? -10.604 -3.894 18.392 1.00 97.12 191 ALA A O 1
ATOM 1411 N N . LYS A 1 192 ? -8.787 -4.625 19.508 1.00 96.69 192 LYS A N 1
ATOM 1412 C CA . LYS A 1 192 ? -8.529 -3.393 20.268 1.00 96.69 192 LYS A CA 1
ATOM 1413 C C . LYS A 1 192 ? -7.732 -2.353 19.476 1.00 96.69 192 LYS A C 1
ATOM 1415 O O . LYS A 1 192 ? -7.811 -1.177 19.801 1.00 96.69 192 LYS A O 1
ATOM 1420 N N . GLN A 1 193 ? -6.968 -2.782 18.471 1.00 97.50 193 GLN A N 1
ATOM 1421 C CA . GLN A 1 193 ? -6.155 -1.888 17.654 1.00 97.50 193 GLN A CA 1
ATOM 1422 C C . GLN A 1 193 ? -7.031 -1.149 16.641 1.00 97.50 193 GLN A C 1
ATOM 1424 O O . GLN A 1 193 ? -7.973 -1.718 16.081 1.00 97.50 193 GLN A O 1
ATOM 1429 N N . LEU A 1 194 ? -6.694 0.110 16.397 1.00 98.00 194 LEU A N 1
ATOM 1430 C CA . LEU A 1 194 ? -7.354 0.984 15.441 1.00 98.00 194 LEU A CA 1
ATOM 1431 C C . LEU A 1 194 ? -6.587 1.005 14.118 1.00 98.00 194 LEU A C 1
ATOM 1433 O O . LEU A 1 194 ? -5.354 0.973 14.106 1.00 98.00 194 LEU A O 1
ATOM 1437 N N . PHE A 1 195 ? -7.302 1.094 12.998 1.00 98.31 195 PHE A N 1
ATOM 1438 C CA . PHE A 1 195 ? -6.685 1.258 11.690 1.00 98.31 195 PHE A CA 1
ATOM 1439 C C . PHE A 1 195 ? -7.450 2.215 10.770 1.00 98.31 195 PHE A C 1
ATOM 1441 O O . PHE A 1 195 ? -8.677 2.317 10.826 1.00 98.31 195 PHE A O 1
ATOM 1448 N N . ALA A 1 196 ? -6.712 2.897 9.896 1.00 97.69 196 ALA A N 1
ATOM 1449 C CA . ALA A 1 196 ? -7.231 3.620 8.737 1.00 97.69 196 ALA A CA 1
ATOM 1450 C C . ALA A 1 196 ? -6.405 3.263 7.498 1.00 97.69 196 ALA A C 1
ATOM 1452 O O . ALA A 1 196 ? -5.215 2.961 7.600 1.00 97.69 196 ALA A O 1
ATOM 1453 N N . VAL A 1 197 ? -7.040 3.288 6.326 1.00 97.50 197 VAL A N 1
ATOM 1454 C CA . VAL A 1 197 ? -6.382 3.019 5.043 1.00 97.50 197 VAL A CA 1
ATOM 1455 C C . VAL A 1 197 ? -6.730 4.125 4.062 1.00 97.50 197 VAL A C 1
ATOM 1457 O O . VAL A 1 197 ? -7.909 4.369 3.793 1.00 97.50 197 VAL A O 1
ATOM 1460 N N . TYR A 1 198 ? -5.693 4.746 3.516 1.00 96.56 198 TYR A N 1
ATOM 1461 C CA . TYR A 1 198 ? -5.751 5.779 2.497 1.00 96.56 198 TYR A CA 1
ATOM 1462 C C . TYR A 1 198 ? -5.061 5.264 1.246 1.00 96.56 198 TYR A C 1
ATOM 1464 O O . TYR A 1 198 ? -3.940 4.762 1.301 1.00 96.56 198 TYR A O 1
ATOM 1472 N N . ILE A 1 199 ? -5.743 5.388 0.118 1.00 95.31 199 ILE A N 1
ATOM 1473 C CA . ILE A 1 199 ? -5.187 5.086 -1.191 1.00 95.31 199 ILE A CA 1
ATOM 1474 C C . ILE A 1 199 ? -5.075 6.391 -1.960 1.00 95.31 199 ILE A C 1
ATOM 1476 O O . ILE A 1 199 ? -6.052 7.139 -2.013 1.00 95.31 199 ILE A O 1
ATOM 1480 N N . PHE A 1 200 ? -3.932 6.642 -2.586 1.00 93.75 200 PHE A N 1
ATOM 1481 C CA . PHE A 1 200 ? -3.757 7.780 -3.482 1.00 93.75 200 PHE A CA 1
ATOM 1482 C C . PHE A 1 200 ? -3.346 7.314 -4.879 1.00 93.75 200 PHE A C 1
ATOM 1484 O O . PHE A 1 200 ? -2.674 6.299 -5.037 1.00 93.75 200 PHE A O 1
ATOM 1491 N N . TYR A 1 201 ? -3.802 8.028 -5.902 1.00 92.00 201 TYR A N 1
ATOM 1492 C CA . TYR A 1 201 ? -3.421 7.804 -7.296 1.00 92.00 201 TYR A CA 1
ATOM 1493 C C . TYR A 1 201 ? -3.573 9.104 -8.091 1.00 92.00 201 TYR A C 1
ATOM 1495 O O . TYR A 1 201 ? -4.368 9.976 -7.737 1.00 92.00 201 TYR A O 1
ATOM 1503 N N . SER A 1 202 ? -2.825 9.226 -9.185 1.00 87.50 202 SER A N 1
ATOM 1504 C CA . SER A 1 202 ? -3.000 10.314 -10.153 1.00 87.50 202 SER A CA 1
ATOM 1505 C C . SER A 1 202 ? -4.114 9.963 -11.140 1.00 87.50 202 SER A C 1
ATOM 1507 O O . SER A 1 202 ? -4.174 8.829 -11.622 1.00 87.50 202 SER A O 1
ATOM 1509 N N . THR A 1 203 ? -5.008 10.902 -11.463 1.00 80.44 203 THR A N 1
ATOM 1510 C CA . THR A 1 203 ? -6.061 10.660 -12.469 1.00 80.44 203 THR A CA 1
ATOM 1511 C C . THR A 1 203 ? -5.547 10.724 -13.907 1.00 80.44 203 THR A C 1
ATOM 1513 O O . THR A 1 203 ? -6.215 10.216 -14.802 1.00 80.44 203 THR A O 1
ATOM 1516 N N . GLY A 1 204 ? -4.329 11.231 -14.134 1.00 71.38 204 GLY A N 1
ATOM 1517 C CA . GLY A 1 204 ? -3.740 11.349 -15.473 1.00 71.38 204 GLY A CA 1
ATOM 1518 C C . GLY A 1 204 ? -4.360 12.447 -16.344 1.00 71.38 204 GLY A C 1
ATOM 1519 O O . GLY A 1 204 ? -4.042 12.513 -17.529 1.00 71.38 204 GLY A O 1
ATOM 1520 N N . ASP A 1 205 ? -5.218 13.293 -15.771 1.00 75.56 205 ASP A N 1
ATOM 1521 C CA . ASP A 1 205 ? -5.728 14.500 -16.424 1.00 75.56 205 ASP A CA 1
ATOM 1522 C C . ASP A 1 205 ? -4.628 15.576 -16.471 1.00 75.56 205 ASP A C 1
ATOM 1524 O O . ASP A 1 205 ? -3.695 15.548 -15.663 1.00 75.56 205 ASP A O 1
ATOM 1528 N N . GLU A 1 206 ? -4.747 16.555 -17.377 1.00 71.06 206 GLU A N 1
ATOM 1529 C CA . GLU A 1 206 ? -3.766 17.648 -17.566 1.00 71.06 206 GLU A CA 1
ATOM 1530 C C . GLU A 1 206 ? -3.424 18.404 -16.268 1.00 71.06 206 GLU A C 1
ATOM 1532 O O . GLU A 1 206 ? -2.367 19.022 -16.158 1.00 71.06 206 GLU A O 1
ATOM 1537 N N . SER A 1 207 ? -4.305 18.335 -15.267 1.00 69.56 207 SER A N 1
ATOM 1538 C CA . SER A 1 207 ? -4.158 18.990 -13.972 1.00 69.56 207 SER A CA 1
ATOM 1539 C C . SER A 1 207 ? -3.366 18.202 -12.921 1.00 69.56 207 SER A C 1
ATOM 1541 O O . SER A 1 207 ? -3.235 18.708 -11.810 1.00 69.56 207 SER A O 1
ATOM 1543 N N . TRP A 1 208 ? -2.878 16.985 -13.211 1.00 68.62 208 TRP A N 1
ATOM 1544 C CA . TRP A 1 208 ? -2.059 16.167 -12.289 1.00 68.62 208 TRP A CA 1
ATOM 1545 C C . TRP A 1 208 ? -2.607 16.087 -10.853 1.00 68.62 208 TRP A C 1
ATOM 1547 O O . TRP A 1 208 ? -1.862 16.092 -9.874 1.00 68.62 208 TRP A O 1
ATOM 1557 N N . GLN A 1 209 ? -3.932 16.034 -10.704 1.00 80.75 209 GLN A N 1
ATOM 1558 C CA . GLN A 1 209 ? -4.554 16.054 -9.385 1.00 80.75 209 GLN A CA 1
ATOM 1559 C C . GLN A 1 209 ? -4.385 14.692 -8.706 1.00 80.75 209 GLN A C 1
ATOM 1561 O O . GLN A 1 209 ? -4.827 13.656 -9.213 1.00 80.75 209 GLN A O 1
ATOM 1566 N N . LEU A 1 210 ? -3.748 14.701 -7.534 1.00 82.94 210 LEU A N 1
ATOM 1567 C CA . LEU A 1 210 ? -3.695 13.548 -6.644 1.00 82.94 210 LEU A CA 1
ATOM 1568 C C . LEU A 1 210 ? -5.081 13.324 -6.046 1.00 82.94 210 LEU A C 1
ATOM 1570 O O . LEU A 1 210 ? -5.611 14.169 -5.323 1.00 82.94 210 LEU A O 1
ATOM 1574 N N . LYS A 1 211 ? -5.671 12.167 -6.342 1.00 90.44 211 LYS A N 1
ATOM 1575 C CA . LYS A 1 211 ? -6.946 11.764 -5.763 1.00 90.44 211 LYS A CA 1
ATOM 1576 C C . LYS A 1 211 ? -6.701 10.794 -4.622 1.00 90.44 211 LYS A C 1
ATOM 1578 O O . LYS A 1 211 ? -6.156 9.711 -4.827 1.00 90.44 211 LYS A O 1
ATOM 1583 N N . THR A 1 212 ? -7.180 11.163 -3.441 1.00 93.00 212 THR A N 1
ATOM 1584 C CA . THR A 1 212 ? -7.129 10.318 -2.246 1.00 93.00 212 THR A CA 1
ATOM 1585 C C . THR A 1 212 ? -8.496 9.702 -1.985 1.00 93.00 212 THR A C 1
ATOM 1587 O O . THR A 1 212 ? -9.526 10.374 -2.034 1.00 93.00 212 THR A O 1
ATOM 1590 N N . VAL A 1 213 ? -8.519 8.403 -1.704 1.00 95.00 213 VAL A N 1
ATOM 1591 C CA . VAL A 1 213 ? -9.718 7.656 -1.328 1.00 95.00 213 VAL A CA 1
ATOM 1592 C C . VAL A 1 213 ? -9.430 6.923 -0.025 1.00 95.00 213 VAL A C 1
ATOM 1594 O O . VAL A 1 213 ? -8.553 6.062 0.034 1.00 95.00 213 VAL A O 1
ATOM 1597 N N . ALA A 1 214 ? -10.187 7.249 1.018 1.00 96.75 214 ALA A N 1
ATOM 1598 C CA . ALA A 1 214 ? -10.117 6.557 2.297 1.00 96.75 214 ALA A CA 1
ATOM 1599 C C . ALA A 1 214 ? -11.102 5.378 2.338 1.00 96.75 214 ALA A C 1
ATOM 1601 O O . ALA A 1 214 ? -12.192 5.449 1.763 1.00 96.75 214 ALA A O 1
ATOM 1602 N N . PHE A 1 215 ? -10.739 4.302 3.039 1.00 97.38 215 PHE A N 1
ATOM 1603 C CA . PHE A 1 215 ? -11.694 3.242 3.390 1.00 97.38 215 PHE A CA 1
ATOM 1604 C C . PHE A 1 215 ? -12.767 3.762 4.359 1.00 97.38 215 PHE A C 1
ATOM 1606 O O . PHE A 1 215 ? -13.949 3.468 4.204 1.00 97.38 215 PHE A O 1
ATOM 1613 N N . SER A 1 216 ? -12.340 4.559 5.337 1.00 96.31 216 SER A N 1
ATOM 1614 C CA . SER A 1 216 ? -13.178 5.217 6.336 1.00 96.31 216 SER A CA 1
ATOM 1615 C C . SER A 1 216 ? -12.580 6.593 6.644 1.00 96.31 216 SER A C 1
ATOM 1617 O O . SER A 1 216 ? -11.354 6.696 6.709 1.00 96.31 216 SER A O 1
ATOM 1619 N N . PRO A 1 217 ? -13.397 7.640 6.868 1.00 91.31 217 PRO A N 1
ATOM 1620 C CA . PRO A 1 217 ? -12.912 8.964 7.269 1.00 91.31 217 PRO A CA 1
ATOM 1621 C C . PRO A 1 217 ? -12.369 8.997 8.706 1.00 91.31 217 PRO A C 1
ATOM 1623 O O . PRO A 1 217 ? -11.788 9.993 9.125 1.00 91.31 217 PRO A O 1
ATOM 1626 N N . ARG A 1 218 ? -12.589 7.933 9.488 1.00 95.81 218 ARG A N 1
ATOM 1627 C CA . ARG A 1 218 ? -12.135 7.806 10.878 1.00 95.81 218 ARG A CA 1
ATOM 1628 C C . ARG A 1 218 ? -11.407 6.486 11.085 1.00 95.81 218 ARG A C 1
ATOM 1630 O O . ARG A 1 218 ? -11.688 5.503 10.395 1.00 95.81 218 ARG A O 1
ATOM 1637 N N . LEU A 1 219 ? -10.525 6.466 12.080 1.00 97.38 219 LEU A N 1
ATOM 1638 C CA . LEU A 1 219 ? -9.915 5.247 12.599 1.00 97.38 219 LEU A CA 1
ATOM 1639 C C . LEU A 1 219 ? -11.003 4.271 13.060 1.00 97.38 219 LEU A C 1
ATOM 1641 O O . LEU A 1 219 ? -11.891 4.641 13.829 1.00 97.38 219 LEU A O 1
ATOM 1645 N N . LEU A 1 220 ? -10.927 3.029 12.588 1.00 97.94 220 LEU A N 1
ATOM 1646 C CA . LEU A 1 220 ? -11.863 1.970 12.952 1.00 97.94 220 LEU A CA 1
ATOM 1647 C C . LEU A 1 220 ? -11.160 0.906 13.795 1.00 97.94 220 LEU A C 1
ATOM 1649 O O . LEU A 1 220 ? -10.021 0.553 13.489 1.00 97.94 220 LEU A O 1
ATOM 1653 N N . PRO A 1 221 ? -11.819 0.341 14.818 1.00 98.06 221 PRO A N 1
ATOM 1654 C CA . PRO A 1 221 ? -11.297 -0.836 15.496 1.00 98.06 221 PRO A CA 1
ATOM 1655 C C . PRO A 1 221 ? -11.212 -2.009 14.521 1.00 98.06 221 PRO A C 1
ATOM 1657 O O . PRO A 1 221 ? -12.095 -2.205 13.682 1.00 98.06 221 PRO A O 1
ATOM 1660 N N . ALA A 1 222 ? -10.170 -2.829 14.645 1.00 97.81 222 ALA A N 1
ATOM 1661 C CA . ALA A 1 222 ? -9.946 -3.996 13.795 1.00 97.81 222 ALA A CA 1
ATOM 1662 C C . ALA A 1 222 ? -10.851 -5.184 14.182 1.00 97.81 222 ALA A C 1
ATOM 1664 O O . ALA A 1 222 ? -10.396 -6.320 14.361 1.00 97.81 222 ALA A O 1
ATOM 1665 N N . THR A 1 223 ? -12.154 -4.928 14.318 1.00 98.06 223 THR A N 1
ATOM 1666 C CA . THR A 1 223 ? -13.175 -5.957 14.525 1.00 98.06 223 THR A CA 1
ATOM 1667 C C . THR A 1 223 ? -13.273 -6.868 13.294 1.00 98.06 223 THR A C 1
ATOM 1669 O O . THR A 1 223 ? -12.923 -6.455 12.182 1.00 98.06 223 THR A O 1
ATOM 1672 N N . PRO A 1 224 ? -13.752 -8.117 13.445 1.00 97.81 224 PRO A N 1
ATOM 1673 C CA . PRO A 1 224 ? -13.952 -9.013 12.306 1.00 97.81 224 PRO A CA 1
ATOM 1674 C C . PRO A 1 224 ? -14.814 -8.401 11.192 1.00 97.81 224 PRO A C 1
ATOM 1676 O O . PRO A 1 224 ? -14.514 -8.599 10.016 1.00 97.81 224 PRO A O 1
ATOM 1679 N N . ASP A 1 225 ? -15.833 -7.615 11.546 1.00 98.19 225 ASP A N 1
ATOM 1680 C CA . ASP A 1 225 ? -16.702 -6.928 10.585 1.00 98.19 225 ASP A CA 1
ATOM 1681 C C . ASP A 1 225 ? -15.968 -5.830 9.823 1.00 98.19 225 ASP A C 1
ATOM 1683 O O . ASP A 1 225 ? -15.981 -5.833 8.594 1.00 98.19 225 ASP A O 1
ATOM 1687 N N . ALA A 1 226 ? -15.241 -4.954 10.525 1.00 97.81 226 ALA A N 1
ATOM 1688 C CA . ALA A 1 226 ? -14.459 -3.898 9.886 1.00 97.81 226 ALA A CA 1
ATOM 1689 C C . ALA A 1 226 ? -13.404 -4.474 8.927 1.00 97.81 226 ALA A C 1
ATOM 1691 O O . ALA A 1 226 ? -13.222 -3.961 7.822 1.00 97.81 226 ALA A O 1
ATOM 1692 N N . LYS A 1 227 ? -12.754 -5.584 9.307 1.00 98.38 227 LYS A N 1
ATOM 1693 C CA . LYS A 1 227 ? -11.800 -6.298 8.443 1.00 98.38 227 LYS A CA 1
ATOM 1694 C C . LYS A 1 227 ? -12.465 -6.875 7.195 1.00 98.38 227 LYS A C 1
ATOM 1696 O O . LYS A 1 227 ? -11.921 -6.720 6.106 1.00 98.38 227 LYS A O 1
ATOM 1701 N N . ARG A 1 228 ? -13.630 -7.521 7.330 1.00 98.06 228 ARG A N 1
ATOM 1702 C CA . ARG A 1 228 ? -14.387 -8.062 6.185 1.00 98.06 228 ARG A CA 1
ATOM 1703 C C . ARG A 1 228 ? -14.801 -6.958 5.216 1.00 98.06 228 ARG A C 1
ATOM 1705 O O . ARG A 1 228 ? -14.559 -7.091 4.017 1.00 98.06 228 ARG A O 1
ATOM 1712 N N . SER A 1 229 ? -15.337 -5.857 5.738 1.00 98.19 229 SER A N 1
ATOM 1713 C CA . SER A 1 229 ? -15.701 -4.680 4.943 1.00 98.19 229 SER A CA 1
ATOM 1714 C C . SER A 1 229 ? -14.488 -4.079 4.235 1.00 98.19 229 SER A C 1
ATOM 1716 O O . SER A 1 229 ? -14.561 -3.757 3.050 1.00 98.19 229 SER A O 1
ATOM 1718 N N . PHE A 1 230 ? -13.345 -3.998 4.922 1.00 98.19 230 PHE A N 1
ATOM 1719 C CA . PHE A 1 230 ? -12.094 -3.549 4.320 1.00 98.19 230 PHE A CA 1
ATOM 1720 C C . PHE A 1 230 ? -11.626 -4.483 3.193 1.00 98.19 230 PHE A C 1
ATOM 1722 O O . PHE A 1 230 ? -11.239 -4.004 2.128 1.00 98.19 230 PHE A O 1
ATOM 1729 N N . PHE A 1 231 ? -11.691 -5.805 3.385 1.00 98.19 231 PHE A N 1
ATOM 1730 C CA . PHE A 1 231 ? -11.277 -6.780 2.370 1.00 98.19 231 PHE A CA 1
ATOM 1731 C C . PHE A 1 231 ? -12.132 -6.692 1.105 1.00 98.19 231 PHE A C 1
ATOM 1733 O O . PHE A 1 231 ? -11.577 -6.652 0.008 1.00 98.19 231 PHE A O 1
ATOM 1740 N N . ALA A 1 232 ? -13.452 -6.573 1.250 1.00 97.94 232 ALA A N 1
ATOM 1741 C CA . ALA A 1 232 ? -14.345 -6.352 0.116 1.00 97.94 232 ALA A CA 1
ATOM 1742 C C . ALA A 1 232 ? -14.059 -5.009 -0.583 1.00 97.94 232 ALA A C 1
ATOM 1744 O O . ALA A 1 232 ? -14.000 -4.934 -1.813 1.00 97.94 232 ALA A O 1
ATOM 1745 N N . TRP A 1 233 ? -13.814 -3.949 0.193 1.00 97.88 233 TRP A N 1
ATOM 1746 C CA . TRP A 1 233 ? -13.498 -2.631 -0.349 1.00 97.88 233 TRP A CA 1
ATOM 1747 C C . TRP A 1 233 ? -12.196 -2.628 -1.153 1.00 97.88 233 TRP A C 1
ATOM 1749 O O . TRP A 1 233 ? -12.202 -2.131 -2.279 1.00 97.88 233 TRP A O 1
ATOM 1759 N N . ILE A 1 234 ? -11.103 -3.199 -0.636 1.00 97.19 234 ILE A N 1
ATOM 1760 C CA . ILE A 1 234 ? -9.814 -3.205 -1.344 1.00 97.19 234 ILE A CA 1
ATOM 1761 C C . ILE A 1 234 ? -9.853 -4.095 -2.596 1.00 97.19 234 ILE A C 1
ATOM 1763 O O . ILE A 1 234 ? -9.230 -3.762 -3.606 1.00 97.19 234 ILE A O 1
ATOM 1767 N N . ASP A 1 235 ? -10.633 -5.181 -2.578 1.00 96.69 235 ASP A N 1
ATOM 1768 C CA . ASP A 1 235 ? -10.832 -6.035 -3.755 1.00 96.69 235 ASP A CA 1
ATOM 1769 C C . ASP A 1 235 ? -11.556 -5.312 -4.886 1.00 96.69 235 ASP A C 1
ATOM 1771 O O . ASP A 1 235 ? -11.197 -5.498 -6.049 1.00 96.69 235 ASP A O 1
ATOM 1775 N N . SER A 1 236 ? -12.480 -4.408 -4.550 1.00 96.62 236 SER A N 1
ATOM 1776 C CA . SER A 1 236 ? -13.184 -3.576 -5.534 1.00 96.62 236 SER A CA 1
ATOM 1777 C C . SER A 1 236 ? -12.303 -2.505 -6.196 1.00 96.62 236 SER A C 1
ATOM 1779 O O . SER A 1 236 ? -12.691 -1.928 -7.214 1.00 96.62 236 SER A O 1
ATOM 1781 N N . LYS A 1 237 ? -11.124 -2.195 -5.635 1.00 94.81 237 LYS A N 1
ATOM 1782 C CA . LYS A 1 237 ? -10.237 -1.154 -6.177 1.00 94.81 237 LYS A CA 1
ATOM 1783 C C . LYS A 1 237 ? -9.370 -1.698 -7.300 1.00 94.81 237 LYS A C 1
ATOM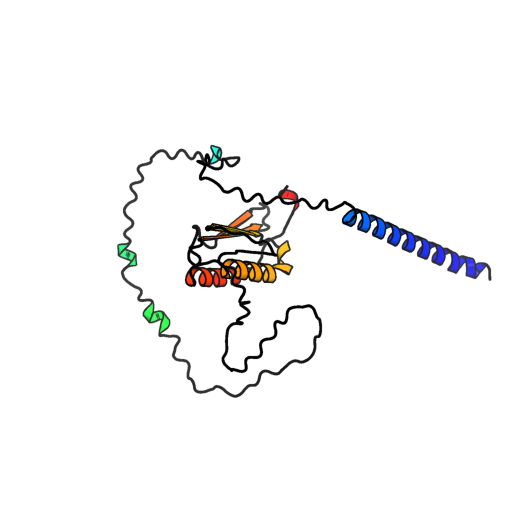 1785 O O . LYS A 1 237 ? -8.711 -2.722 -7.151 1.00 94.81 237 LYS A O 1
ATOM 1790 N N . GLN A 1 238 ? -9.317 -0.968 -8.407 1.00 90.19 238 GLN A N 1
ATOM 1791 C CA . GLN A 1 238 ? -8.366 -1.208 -9.489 1.00 90.19 238 GLN A CA 1
ATOM 1792 C C . GLN A 1 238 ? -7.305 -0.099 -9.482 1.00 90.19 238 GLN A C 1
ATOM 1794 O O . GLN A 1 238 ? -7.667 1.056 -9.235 1.00 90.19 238 GLN A O 1
ATOM 1799 N N . PRO A 1 239 ? -6.025 -0.425 -9.729 1.00 85.12 239 PRO A N 1
ATOM 1800 C CA . PRO A 1 239 ? -4.981 0.581 -9.906 1.00 85.12 239 PRO A CA 1
ATOM 1801 C C . PRO A 1 239 ? -5.299 1.447 -11.131 1.00 85.12 239 PRO A C 1
ATOM 1803 O O . PRO A 1 239 ? -5.827 0.951 -12.131 1.00 85.12 239 PRO A O 1
ATOM 1806 N N . ARG A 1 240 ? -5.034 2.752 -11.038 1.00 79.56 240 ARG A N 1
ATOM 1807 C CA . ARG A 1 240 ? -5.340 3.733 -12.092 1.00 79.56 240 ARG A CA 1
ATOM 1808 C C . ARG A 1 240 ? -4.230 4.781 -12.182 1.00 79.56 240 ARG A C 1
ATOM 1810 O O . ARG A 1 240 ? -3.527 5.033 -11.211 1.00 79.56 240 ARG A O 1
ATOM 1817 N N . GLY A 1 241 ? -4.113 5.418 -13.346 1.00 71.81 241 GLY A N 1
ATOM 1818 C CA . GLY A 1 241 ? -3.216 6.557 -13.558 1.00 71.81 241 GLY A CA 1
ATOM 1819 C C . GLY A 1 241 ? -1.860 6.214 -14.170 1.00 71.81 241 GLY A C 1
ATOM 1820 O O . GLY A 1 241 ? -1.564 5.059 -14.466 1.00 71.81 241 GLY A O 1
ATOM 1821 N N . ARG A 1 242 ? -1.034 7.247 -14.362 1.00 61.22 242 ARG A N 1
ATOM 1822 C CA . ARG A 1 242 ? 0.396 7.155 -14.702 1.00 61.22 242 ARG A CA 1
ATOM 1823 C C . ARG A 1 242 ? 1.226 7.595 -13.493 1.00 61.22 242 ARG A C 1
ATOM 1825 O O . ARG A 1 242 ? 0.752 8.390 -12.687 1.00 61.22 242 ARG A O 1
ATOM 1832 N N . THR A 1 243 ? 2.449 7.089 -13.380 1.00 55.31 243 THR A N 1
ATOM 1833 C CA . THR A 1 243 ? 3.394 7.460 -12.318 1.00 55.31 243 THR A CA 1
ATOM 1834 C C . THR A 1 243 ? 4.499 8.303 -12.938 1.00 55.31 243 THR A C 1
ATOM 1836 O O . THR A 1 243 ? 5.272 7.785 -13.739 1.00 55.31 243 THR A O 1
ATOM 1839 N N . GLU A 1 244 ? 4.578 9.588 -12.589 1.00 51.16 244 GLU A N 1
ATOM 1840 C CA . GLU A 1 244 ? 5.769 10.404 -12.845 1.00 51.16 244 GLU A CA 1
ATOM 1841 C C . GLU A 1 244 ? 6.511 10.614 -11.517 1.00 51.16 244 GLU A C 1
ATOM 1843 O O . GLU A 1 244 ? 6.101 11.443 -10.708 1.00 51.16 244 GLU A O 1
ATOM 1848 N N . PRO A 1 245 ? 7.590 9.855 -11.250 1.00 48.25 245 PRO A N 1
ATOM 1849 C CA . PRO A 1 245 ? 8.306 9.903 -9.973 1.00 48.25 245 PRO A CA 1
ATOM 1850 C C . PRO A 1 245 ? 9.065 11.220 -9.721 1.00 48.25 245 PRO A C 1
ATOM 1852 O O . PRO A 1 245 ? 9.595 11.410 -8.634 1.00 48.25 245 PRO A O 1
ATOM 1855 N N . LEU A 1 246 ? 9.120 12.136 -10.696 1.00 46.66 246 LEU A N 1
ATOM 1856 C CA . LEU A 1 246 ? 9.910 13.370 -10.620 1.00 46.66 246 LEU A CA 1
ATOM 1857 C C . LEU A 1 246 ? 9.317 14.463 -9.715 1.00 46.66 246 LEU A C 1
ATOM 1859 O O . LEU A 1 246 ? 10.018 15.430 -9.452 1.00 46.66 246 LEU A O 1
ATOM 1863 N N . GLN A 1 247 ? 8.072 14.339 -9.243 1.00 44.66 247 GLN A N 1
ATOM 1864 C CA . GLN A 1 247 ? 7.436 15.362 -8.392 1.00 44.66 247 GLN A CA 1
ATOM 1865 C C . GLN A 1 247 ? 7.345 14.992 -6.902 1.00 44.66 247 GLN A C 1
ATOM 1867 O O . GLN A 1 247 ? 6.794 15.756 -6.117 1.00 44.66 247 GLN A O 1
ATOM 1872 N N . ALA A 1 248 ? 7.855 13.822 -6.503 1.00 41.50 248 ALA A N 1
ATOM 1873 C CA . ALA A 1 248 ? 7.844 13.373 -5.106 1.00 41.50 248 ALA A CA 1
ATOM 1874 C C . ALA A 1 248 ? 9.129 13.737 -4.326 1.00 41.50 248 ALA A C 1
ATOM 1876 O O . ALA A 1 248 ? 9.278 13.309 -3.181 1.00 41.50 248 ALA A O 1
ATOM 1877 N N . ILE A 1 249 ? 10.042 14.498 -4.944 1.00 38.97 249 ILE A N 1
ATOM 1878 C CA . ILE A 1 249 ? 11.284 15.036 -4.361 1.00 38.97 249 ILE A CA 1
ATOM 1879 C C . ILE A 1 249 ? 11.266 16.552 -4.546 1.00 38.97 249 ILE A C 1
ATOM 1881 O O . ILE A 1 249 ? 11.649 17.263 -3.594 1.00 38.97 249 ILE A O 1
#

Sequence (249 aa):
YIRWLMHLGVPLSVSIGVHVLLFAFLALRSWQVFGGGLEPDEYEVEITDATPREVEGLKWPGEHLLDLDVQDADLEIDPFEFSALRDGADLGDLVRDEASLNPGELGAGGFGMGESGRSGVLGIGDGAGAGGGGGFGRGFGTGSGIGKAGVWNLKASGDTFAYVVDFSGSIIVAVDELKRELKRSIGKLTAKQLFAVYIFYSTGDESWQLKTVAFSPRLLPATPDAKRSFFAWIDSKQPRGRTEPLQAI

Organism: NCBI:txid412755